Protein AF-A0A2R6LIS9-F1 (afdb_monomer)

Foldseek 3Di:
DAWAWDAAPLGWIKIWDDPQVQQKIWMWTWDQDPDRNPPDDPDRNPDTDIDTWAMEHDAHRKADWAQEAVRWIWIQRFVLQKIFTAHSQQETPDIDGHLHGDRDDDDPDPGYDYHDCVNVVHTDYHYHDDDDPDDSVNPDDVVSVVVVVCVVPPDPVDDPVRVVVVVVVVVVVVVVVVVCCVVCVVVVVVVVCVVVVVVD

Mean predicted aligned error: 13.55 Å

Structure (mmCIF, N/CA/C/O backbone):
data_AF-A0A2R6LIS9-F1
#
_entry.id   AF-A0A2R6LIS9-F1
#
loop_
_atom_site.group_PDB
_atom_site.id
_atom_site.type_symbol
_atom_site.label_atom_id
_atom_site.label_alt_id
_atom_site.label_comp_id
_atom_site.label_asym_id
_atom_site.label_entity_id
_atom_site.label_seq_id
_atom_site.pdbx_PDB_ins_code
_atom_site.Cartn_x
_atom_site.Cartn_y
_atom_site.Cartn_z
_atom_site.occupancy
_atom_site.B_iso_or_equiv
_atom_site.auth_seq_id
_atom_site.auth_comp_id
_atom_site.auth_asym_id
_atom_site.auth_atom_id
_atom_site.pdbx_PDB_model_num
ATOM 1 N N . HIS A 1 1 ? 4.574 -5.455 3.988 1.00 93.75 1 HIS A N 1
ATOM 2 C CA . HIS A 1 1 ? 5.550 -4.376 4.199 1.00 93.75 1 HIS A CA 1
ATOM 3 C C . HIS A 1 1 ? 4.850 -3.210 4.870 1.00 93.75 1 HIS A C 1
ATOM 5 O O . HIS A 1 1 ? 3.625 -3.192 4.840 1.00 93.75 1 HIS A O 1
ATOM 11 N N . ASN A 1 2 ? 5.636 -2.388 5.575 1.00 93.44 2 ASN A N 1
ATOM 12 C CA . ASN A 1 2 ? 5.207 -1.271 6.423 1.00 93.44 2 ASN A CA 1
ATOM 13 C C . ASN A 1 2 ? 3.847 -1.495 7.114 1.00 93.44 2 ASN A C 1
ATOM 15 O O . ASN A 1 2 ? 2.868 -0.846 6.770 1.00 93.44 2 ASN A O 1
ATOM 19 N N . PRO A 1 3 ? 3.723 -2.520 7.984 1.00 95.44 3 PRO A N 1
ATOM 20 C CA . PRO A 1 3 ? 2.462 -2.750 8.661 1.00 95.44 3 PRO A CA 1
ATOM 21 C C . PRO A 1 3 ? 2.211 -1.620 9.657 1.00 95.44 3 PRO A C 1
ATOM 23 O O . PRO A 1 3 ? 3.109 -1.287 10.434 1.00 95.44 3 PRO A O 1
ATOM 26 N N . ASP A 1 4 ? 0.991 -1.108 9.676 1.00 95.25 4 ASP A N 1
ATOM 27 C CA . ASP A 1 4 ? 0.601 -0.034 10.570 1.00 95.25 4 ASP A CA 1
ATOM 28 C C . ASP A 1 4 ? -0.526 -0.448 11.513 1.00 95.25 4 ASP A C 1
ATOM 30 O O . ASP A 1 4 ? -1.438 -1.195 11.143 1.00 95.25 4 ASP A O 1
ATOM 34 N N . TYR A 1 5 ? -0.422 0.007 12.759 1.00 94.56 5 TYR A N 1
ATOM 35 C CA . TYR A 1 5 ? -1.347 -0.337 13.828 1.00 94.56 5 TYR A CA 1
ATOM 36 C C . TYR A 1 5 ? -2.424 0.734 13.957 1.00 94.56 5 TYR A C 1
ATOM 38 O O . TYR A 1 5 ? -2.142 1.904 14.206 1.00 94.56 5 TYR A O 1
ATOM 46 N N . LEU A 1 6 ? -3.671 0.294 13.883 1.00 94.69 6 LEU A N 1
ATOM 47 C CA . LEU A 1 6 ? -4.859 1.098 14.111 1.00 94.69 6 LEU A CA 1
ATOM 48 C C . LEU A 1 6 ? -5.665 0.493 15.268 1.00 94.69 6 LEU A C 1
ATOM 50 O O . LEU A 1 6 ? -5.512 -0.677 15.621 1.00 94.69 6 LEU A O 1
ATOM 54 N N . GLU A 1 7 ? -6.547 1.285 15.862 1.00 92.25 7 GLU A N 1
ATOM 55 C CA . GLU A 1 7 ? -7.507 0.814 16.860 1.00 92.25 7 GLU A CA 1
ATOM 56 C C . GLU A 1 7 ? -8.893 1.300 16.444 1.00 92.25 7 GLU A C 1
ATOM 58 O O . GLU A 1 7 ? -9.059 2.472 16.100 1.00 92.25 7 GLU A O 1
ATOM 63 N N . ARG A 1 8 ? -9.877 0.397 16.455 1.00 90.88 8 ARG A N 1
ATOM 64 C CA . ARG A 1 8 ? -11.277 0.772 16.253 1.00 90.88 8 ARG A CA 1
ATOM 65 C C . ARG A 1 8 ? -11.778 1.658 17.385 1.00 90.88 8 ARG A C 1
ATOM 67 O O . ARG A 1 8 ? -11.232 1.636 18.487 1.00 90.88 8 ARG A O 1
ATOM 74 N N . GLU A 1 9 ? -12.891 2.354 17.169 1.00 90.00 9 GLU A N 1
ATOM 75 C CA . GLU A 1 9 ? -13.531 3.148 18.232 1.00 90.00 9 GLU A CA 1
ATOM 76 C C . GLU A 1 9 ? -13.856 2.323 19.496 1.00 90.00 9 GLU A C 1
ATOM 78 O O . GLU A 1 9 ? -13.770 2.828 20.619 1.00 90.00 9 GLU A O 1
ATOM 83 N N . ASP A 1 10 ? -14.193 1.039 19.338 1.00 86.25 10 ASP A N 1
ATOM 84 C CA . ASP A 1 10 ? -14.483 0.123 20.448 1.00 86.25 10 ASP A CA 1
ATOM 85 C C . ASP A 1 10 ? -13.230 -0.450 21.136 1.00 86.25 10 ASP A C 1
ATOM 87 O O . ASP A 1 10 ? -13.303 -0.940 22.270 1.00 86.25 10 ASP A O 1
ATOM 91 N N . GLY A 1 11 ? -12.057 -0.305 20.518 1.00 86.44 11 GLY A N 1
ATOM 92 C CA . GLY A 1 11 ? -10.791 -0.834 21.012 1.00 86.44 11 GLY A CA 1
ATOM 93 C C . GLY A 1 11 ? -10.217 -2.032 20.315 1.00 86.44 11 GLY A C 1
ATOM 94 O O . GLY A 1 11 ? -9.176 -2.521 20.752 1.00 86.44 11 GLY A O 1
ATOM 95 N N . THR A 1 12 ? -10.892 -2.530 19.290 1.00 88.38 12 THR A N 1
ATOM 96 C CA . THR A 1 12 ? -10.414 -3.669 18.519 1.00 88.38 12 THR A CA 1
ATOM 97 C C . THR A 1 12 ? -9.107 -3.300 17.801 1.00 88.38 12 THR A C 1
ATOM 99 O O . THR A 1 12 ? -9.091 -2.331 17.039 1.00 88.38 12 THR A O 1
ATOM 102 N N . PRO A 1 13 ? -8.005 -4.043 18.020 1.00 91.75 13 PRO A N 1
ATOM 103 C CA . PRO A 1 13 ? -6.753 -3.851 17.302 1.00 91.75 13 PRO A CA 1
ATOM 104 C C . PRO A 1 13 ? -6.898 -4.158 15.817 1.00 91.75 13 PRO A C 1
ATOM 106 O O . PRO A 1 13 ? -7.457 -5.192 15.440 1.00 91.75 13 PRO A O 1
ATOM 109 N N . VAL A 1 14 ? -6.318 -3.297 14.990 1.00 94.81 14 VAL A N 1
ATOM 110 C CA . VAL A 1 14 ? -6.340 -3.395 13.533 1.00 94.81 14 VAL A CA 1
ATOM 111 C C . VAL A 1 14 ? -4.927 -3.280 12.982 1.00 94.81 14 VAL A C 1
ATOM 113 O O . VAL A 1 14 ? -4.112 -2.508 13.484 1.00 94.81 14 VAL A O 1
ATOM 116 N N . LEU A 1 15 ? -4.624 -4.067 11.953 1.00 96.62 15 LEU A N 1
ATOM 117 C CA . LEU A 1 15 ? -3.348 -4.018 11.252 1.00 96.62 15 LEU A CA 1
ATOM 118 C C . LEU A 1 15 ? -3.573 -3.779 9.760 1.00 96.62 15 LEU A C 1
ATOM 120 O O . LEU A 1 15 ? -4.113 -4.646 9.070 1.00 96.62 15 LEU A O 1
ATOM 124 N N . LEU A 1 16 ? -3.121 -2.630 9.265 1.00 98.12 16 LEU A N 1
ATOM 125 C CA . LEU A 1 16 ? -3.062 -2.308 7.843 1.00 98.12 16 LEU A CA 1
ATOM 126 C C . LEU A 1 16 ? -1.710 -2.764 7.288 1.00 98.12 16 LEU A C 1
ATOM 128 O O . LEU A 1 16 ? -0.679 -2.528 7.904 1.00 98.12 16 LEU A O 1
ATOM 132 N N . VAL A 1 17 ? -1.688 -3.458 6.150 1.00 98.25 17 VAL A N 1
ATOM 133 C CA . VAL A 1 17 ? -0.449 -4.012 5.585 1.00 98.25 17 VAL A CA 1
ATOM 134 C C . VAL A 1 17 ? -0.429 -3.878 4.068 1.00 98.25 17 VAL A C 1
ATOM 136 O O . VAL A 1 17 ? -1.337 -4.350 3.382 1.00 98.25 17 VAL A O 1
ATOM 139 N N . ALA A 1 18 ? 0.668 -3.347 3.526 1.00 98.25 18 ALA A N 1
ATOM 140 C CA . ALA A 1 18 ? 0.997 -3.473 2.108 1.00 98.25 18 ALA A CA 1
ATOM 141 C C . ALA A 1 18 ? 1.569 -4.877 1.822 1.00 98.25 18 ALA A C 1
ATOM 143 O O . ALA A 1 18 ? 2.741 -5.169 2.075 1.00 98.25 18 ALA A O 1
ATOM 144 N N . ASP A 1 19 ? 0.743 -5.801 1.342 1.00 98.06 19 ASP A N 1
ATOM 145 C CA . ASP A 1 19 ? 1.090 -7.206 1.095 1.00 98.06 19 ASP A CA 1
ATOM 146 C C . ASP A 1 19 ? 1.748 -7.366 -0.287 1.00 98.06 19 ASP A C 1
ATOM 148 O O . ASP A 1 19 ? 1.136 -7.828 -1.250 1.00 98.06 19 ASP A O 1
ATOM 152 N N . SER A 1 20 ? 3.009 -6.925 -0.381 1.00 97.06 20 SER A N 1
ATOM 153 C CA . SER A 1 20 ? 3.739 -6.768 -1.650 1.00 97.06 20 SER A CA 1
ATOM 154 C C . SER A 1 20 ? 3.795 -8.022 -2.511 1.00 97.06 20 SER A C 1
ATOM 156 O O . SER A 1 20 ? 3.688 -7.921 -3.723 1.00 97.06 20 SER A O 1
ATOM 158 N N . GLU A 1 21 ? 3.968 -9.193 -1.900 1.00 95.81 21 GLU A N 1
ATOM 159 C CA . GLU A 1 21 ? 4.106 -10.464 -2.628 1.00 95.81 21 GLU A CA 1
ATOM 160 C C . GLU A 1 21 ? 2.756 -11.008 -3.126 1.00 95.81 21 GLU A C 1
ATOM 162 O O . GLU A 1 21 ? 2.706 -12.018 -3.822 1.00 95.81 21 GLU A O 1
ATOM 167 N N . ASN A 1 22 ? 1.655 -10.346 -2.760 1.00 96.94 22 ASN A N 1
ATOM 168 C CA . ASN A 1 22 ? 0.301 -10.669 -3.200 1.00 96.94 22 ASN A CA 1
ATOM 169 C C . ASN A 1 22 ? -0.387 -9.479 -3.892 1.00 96.94 22 ASN A C 1
ATOM 171 O O . ASN A 1 22 ? -1.605 -9.519 -4.081 1.00 96.94 22 ASN A O 1
ATOM 175 N N . ASP A 1 23 ? 0.365 -8.426 -4.242 1.00 96.56 23 ASP A N 1
ATOM 176 C CA . ASP A 1 23 ? -0.097 -7.284 -5.045 1.00 96.56 23 ASP A CA 1
ATOM 177 C C . ASP A 1 23 ? -1.380 -6.611 -4.522 1.00 96.56 23 ASP A C 1
ATOM 179 O O . ASP A 1 23 ? -2.281 -6.207 -5.274 1.00 96.56 23 ASP A O 1
ATOM 183 N N . ARG A 1 24 ? -1.473 -6.502 -3.194 1.00 98.12 24 ARG A N 1
ATOM 184 C CA . ARG A 1 24 ? -2.652 -5.992 -2.489 1.00 98.12 24 ARG A CA 1
ATOM 185 C C . ARG A 1 24 ? -2.289 -5.233 -1.218 1.00 98.12 24 ARG A C 1
ATOM 187 O O . ARG A 1 24 ? -1.234 -5.448 -0.632 1.00 98.12 24 ARG A O 1
ATOM 194 N N . VAL A 1 25 ? -3.215 -4.405 -0.757 1.00 98.56 25 VAL A N 1
ATOM 195 C CA . VAL A 1 25 ? -3.232 -3.863 0.605 1.00 98.56 25 VAL A CA 1
ATOM 196 C C . VAL A 1 25 ? -4.349 -4.561 1.373 1.00 98.56 25 VAL A C 1
ATOM 198 O O . VAL A 1 25 ? -5.401 -4.867 0.805 1.00 98.56 25 VAL A O 1
ATOM 201 N N . VAL A 1 26 ? -4.100 -4.878 2.640 1.00 98.56 26 VAL A N 1
ATOM 202 C CA . VAL A 1 26 ? -4.998 -5.666 3.489 1.00 98.56 26 VAL A CA 1
ATOM 203 C C . VAL A 1 26 ? -5.151 -5.042 4.864 1.00 98.56 26 VAL A C 1
ATOM 205 O O . VAL A 1 26 ? -4.200 -4.478 5.393 1.00 98.56 26 VAL A O 1
ATOM 208 N N . GLU A 1 27 ? -6.329 -5.202 5.453 1.00 98.25 27 GLU A N 1
ATOM 209 C CA . GLU A 1 27 ? -6.622 -4.814 6.829 1.00 98.25 27 GLU A CA 1
ATOM 210 C C . GLU A 1 27 ? -7.098 -6.047 7.605 1.00 98.25 27 GLU A C 1
ATOM 212 O O . GLU A 1 27 ? -8.020 -6.753 7.172 1.00 98.25 27 GLU A O 1
ATOM 217 N N . TYR A 1 28 ? -6.438 -6.324 8.728 1.00 96.88 28 TYR A N 1
ATOM 218 C CA . TYR A 1 28 ? -6.794 -7.400 9.647 1.00 96.88 28 TYR A CA 1
ATOM 219 C C . TYR A 1 28 ? -7.345 -6.831 10.949 1.00 96.88 28 TYR A C 1
ATOM 221 O O . TYR A 1 28 ? -6.745 -5.927 11.518 1.00 96.88 28 TYR A O 1
ATOM 229 N N . GLU A 1 29 ? -8.416 -7.424 11.463 1.00 93.81 29 GLU A N 1
ATOM 230 C CA . GLU A 1 29 ? -8.945 -7.159 12.802 1.00 93.81 29 GLU A CA 1
ATOM 231 C C . GLU A 1 29 ? -8.606 -8.302 13.747 1.00 93.81 29 GLU A C 1
ATOM 233 O O . GLU A 1 29 ? -8.643 -9.473 13.359 1.00 93.81 29 GLU A O 1
ATOM 238 N N . ARG A 1 30 ? -8.289 -7.965 14.996 1.00 89.94 30 ARG A N 1
ATOM 239 C CA . ARG A 1 30 ? -8.058 -8.955 16.043 1.00 89.94 30 ARG A CA 1
ATOM 240 C C . ARG A 1 30 ? -9.350 -9.248 16.796 1.00 89.94 30 ARG A C 1
ATOM 242 O O . ARG A 1 30 ? -9.748 -8.472 17.660 1.00 89.94 30 ARG A O 1
ATOM 249 N N . ASP A 1 31 ? -9.949 -10.398 16.523 1.00 82.62 31 ASP A N 1
ATOM 250 C CA . ASP A 1 31 ? -11.090 -10.910 17.279 1.00 82.62 31 ASP A CA 1
ATOM 251 C C . ASP A 1 31 ? -10.588 -11.675 18.508 1.00 82.62 31 ASP A C 1
ATOM 253 O O . ASP A 1 31 ? -9.731 -12.547 18.393 1.00 82.62 31 ASP A O 1
ATOM 257 N N . CYS A 1 32 ? -11.100 -11.338 19.689 1.00 77.00 32 CYS A N 1
ATOM 258 C CA . CYS A 1 32 ? -10.817 -12.022 20.953 1.00 77.00 32 CYS A CA 1
ATOM 259 C C . CYS A 1 32 ? -12.110 -12.465 21.673 1.00 77.00 32 CYS A C 1
ATOM 261 O O . CYS A 1 32 ? -12.090 -12.784 22.868 1.00 77.00 32 CYS A O 1
ATOM 263 N N . GLY A 1 33 ? -13.252 -12.470 20.975 1.00 72.81 33 GLY A N 1
ATOM 264 C CA . GLY A 1 33 ? -14.566 -12.759 21.538 1.00 72.81 33 GLY A CA 1
ATOM 265 C C . GLY A 1 33 ? -14.965 -11.772 22.640 1.00 72.81 33 GLY A C 1
ATOM 266 O O . GLY A 1 33 ? -14.946 -10.562 22.455 1.00 72.81 33 GLY A O 1
ATOM 267 N N . ASN A 1 34 ? -15.340 -12.291 23.816 1.00 68.94 34 ASN A N 1
ATOM 268 C CA . ASN A 1 34 ? -15.760 -11.471 24.966 1.00 68.94 34 ASN A CA 1
ATOM 269 C C . ASN A 1 34 ? -14.593 -10.929 25.807 1.00 68.94 34 ASN A C 1
ATOM 271 O O . ASN A 1 34 ? -14.823 -10.270 26.824 1.00 68.94 34 ASN A O 1
ATOM 275 N N . ALA A 1 35 ? -13.354 -11.280 25.470 1.00 66.69 35 ALA A N 1
ATOM 276 C CA . ALA A 1 35 ? -12.202 -10.779 26.196 1.00 66.69 35 ALA A CA 1
ATOM 277 C C . ALA A 1 35 ? -11.853 -9.367 25.725 1.00 66.69 35 ALA A C 1
ATOM 279 O O . ALA A 1 35 ? -11.906 -9.084 24.532 1.00 66.69 35 ALA A O 1
ATOM 280 N N . ASP A 1 36 ? -11.464 -8.502 26.664 1.00 65.31 36 ASP A N 1
ATOM 281 C CA . ASP A 1 36 ? -11.009 -7.151 26.338 1.00 65.31 36 ASP A CA 1
ATOM 282 C C . ASP A 1 36 ? -9.779 -7.236 25.413 1.00 65.31 36 ASP A C 1
ATOM 284 O O . ASP A 1 36 ? -8.726 -7.736 25.833 1.00 65.31 36 ASP A O 1
ATOM 288 N N . PRO A 1 37 ? -9.893 -6.765 24.159 1.00 62.81 37 PRO A N 1
ATOM 289 C CA . PRO A 1 37 ? -8.842 -6.919 23.166 1.00 62.81 37 PRO A CA 1
ATOM 290 C C . PRO A 1 37 ? -7.615 -6.034 23.463 1.00 62.81 37 PRO A C 1
ATOM 292 O O . PRO A 1 37 ? -6.544 -6.261 22.893 1.00 62.81 37 PRO A O 1
ATOM 295 N N . ARG A 1 38 ? -7.728 -5.089 24.414 1.00 63.97 38 ARG A N 1
ATOM 296 C CA . ARG A 1 38 ? -6.629 -4.244 24.912 1.00 63.97 38 ARG A CA 1
ATOM 297 C C . ARG A 1 38 ? -5.773 -4.925 25.983 1.00 63.97 38 ARG A C 1
ATOM 299 O O . ARG A 1 38 ? -4.681 -4.442 26.294 1.00 63.97 38 ARG A O 1
ATOM 306 N N . LEU A 1 39 ? -6.220 -6.048 26.559 1.00 57.25 39 LEU A N 1
ATOM 307 C CA . LEU A 1 39 ? -5.453 -6.799 27.560 1.00 57.25 39 LEU A CA 1
ATOM 308 C C . LEU A 1 39 ? -4.316 -7.582 26.881 1.00 57.25 39 LEU A C 1
ATOM 310 O O . LEU A 1 39 ? -4.421 -8.757 26.531 1.00 57.25 39 LEU A O 1
ATOM 314 N N . GLY A 1 40 ? -3.199 -6.889 26.668 1.00 53.16 40 GLY A N 1
ATOM 315 C CA . GLY A 1 40 ? -1.998 -7.409 26.028 1.00 53.16 40 GLY A CA 1
ATOM 316 C C . GLY A 1 40 ? -1.212 -8.443 26.852 1.00 53.16 40 GLY A C 1
ATOM 317 O O . GLY A 1 40 ? -1.031 -8.320 28.060 1.00 53.16 40 GLY A O 1
ATOM 318 N N . ALA A 1 41 ? -0.675 -9.431 26.128 1.00 49.94 41 ALA A N 1
ATOM 319 C CA . ALA A 1 41 ? 0.560 -10.200 26.358 1.00 49.94 41 ALA A CA 1
ATOM 320 C C . ALA A 1 41 ? 0.762 -11.042 27.641 1.00 49.94 41 ALA A C 1
ATOM 322 O O . ALA A 1 41 ? 1.652 -11.889 27.634 1.00 49.94 41 ALA A O 1
ATOM 323 N N . GLY A 1 42 ? -0.020 -10.880 28.713 1.00 53.00 42 GLY A N 1
ATOM 324 C CA . GLY A 1 42 ? 0.186 -11.645 29.960 1.00 53.00 42 GLY A CA 1
ATOM 325 C C . GLY A 1 42 ? -0.313 -13.093 29.895 1.00 53.00 42 GLY A C 1
ATOM 326 O O . GLY A 1 42 ? 0.320 -13.998 30.428 1.00 53.00 42 GLY A O 1
ATOM 327 N N . THR A 1 43 ? -1.435 -13.288 29.201 1.00 52.69 43 THR A N 1
ATOM 328 C CA . THR A 1 43 ? -1.973 -14.558 28.689 1.00 52.69 43 THR A CA 1
ATOM 329 C C . THR A 1 43 ? -3.066 -14.124 27.713 1.00 52.69 43 THR A C 1
ATOM 331 O O . THR A 1 43 ? -4.105 -13.663 28.188 1.00 52.69 43 THR A O 1
ATOM 334 N N . PRO A 1 44 ? -2.858 -14.139 26.382 1.00 55.16 44 PRO A N 1
ATOM 335 C CA . PRO A 1 44 ? -3.964 -13.902 25.463 1.00 55.16 44 PRO A CA 1
ATOM 336 C C . PRO A 1 44 ? -5.104 -14.867 25.823 1.00 55.16 44 PRO A C 1
ATOM 338 O O . PRO A 1 44 ? -4.815 -16.001 26.224 1.00 55.16 44 PRO A O 1
ATOM 341 N N . PRO A 1 45 ? -6.379 -14.470 25.684 1.00 58.72 45 PRO A N 1
ATOM 342 C CA . PRO A 1 45 ? -7.442 -15.451 25.501 1.00 58.72 45 PRO A CA 1
ATOM 343 C C . PRO A 1 45 ? -6.939 -16.494 24.501 1.00 58.72 45 PRO A C 1
ATOM 345 O O . PRO A 1 45 ? -6.314 -16.120 23.506 1.00 58.72 45 PRO A O 1
ATOM 348 N N . ALA A 1 46 ? -7.133 -17.780 24.796 1.00 59.44 46 ALA A N 1
ATOM 349 C CA . ALA A 1 46 ? -6.548 -18.872 24.014 1.00 59.44 46 ALA A CA 1
ATOM 350 C C . ALA A 1 46 ? -6.878 -18.790 22.508 1.00 59.44 46 ALA A C 1
ATOM 352 O O . ALA A 1 46 ? -6.137 -19.339 21.699 1.00 59.44 46 ALA A O 1
ATOM 353 N N . ASP A 1 47 ? -7.926 -18.037 22.159 1.00 70.44 47 ASP A N 1
ATOM 354 C CA . ASP A 1 47 ? -8.570 -18.036 20.853 1.00 70.44 47 ASP A CA 1
ATOM 355 C C . ASP A 1 47 ? -8.673 -16.622 20.240 1.00 70.44 47 ASP A C 1
ATOM 357 O O . ASP A 1 47 ? -9.678 -16.297 19.616 1.00 70.44 47 ASP A O 1
ATOM 361 N N . CYS A 1 48 ? -7.680 -15.740 20.437 1.00 78.38 48 CYS A N 1
ATOM 362 C CA . CYS A 1 48 ? -7.646 -14.512 19.633 1.00 78.38 48 CYS A CA 1
ATOM 363 C C . CYS A 1 48 ? -7.172 -14.822 18.205 1.00 78.38 48 CYS A C 1
ATOM 365 O O . CYS A 1 48 ? -6.047 -15.297 18.026 1.00 78.38 48 CYS A O 1
ATOM 367 N N . GLU A 1 49 ? -7.963 -14.467 17.199 1.00 85.56 49 GLU A N 1
ATOM 368 C CA . GLU A 1 49 ? -7.645 -14.680 15.787 1.00 85.56 49 GLU A CA 1
ATOM 369 C C . GLU A 1 49 ? -7.571 -13.355 15.022 1.00 85.56 49 GLU A C 1
ATOM 371 O O . GLU A 1 49 ? -8.281 -12.395 15.316 1.00 85.56 49 GLU A O 1
ATOM 376 N N . TRP A 1 50 ? -6.687 -13.296 14.025 1.00 90.56 50 TRP A N 1
ATOM 377 C CA . TRP A 1 50 ? -6.644 -12.182 13.080 1.00 90.56 50 TRP A CA 1
ATOM 378 C C . TRP A 1 50 ? -7.503 -12.519 11.868 1.00 90.56 50 TRP A C 1
ATOM 380 O O . TRP A 1 50 ? -7.196 -13.450 11.121 1.00 90.56 50 TRP A O 1
ATOM 390 N N . THR A 1 51 ? -8.548 -11.732 11.650 1.00 93.44 51 THR A N 1
ATOM 391 C CA . THR A 1 51 ? -9.464 -11.897 10.523 1.00 93.44 51 THR A CA 1
ATOM 392 C C . THR A 1 51 ? -9.173 -10.844 9.467 1.00 93.44 51 THR A C 1
ATOM 394 O O . THR A 1 51 ? -9.118 -9.658 9.768 1.00 93.44 51 THR A O 1
ATOM 397 N N . LEU A 1 52 ? -8.990 -11.267 8.213 1.00 96.31 52 LEU A N 1
ATOM 398 C CA . LEU A 1 52 ? -8.899 -10.350 7.075 1.00 96.31 52 LEU A CA 1
ATOM 399 C C . LEU A 1 52 ? -10.281 -9.736 6.819 1.00 96.31 52 LEU A C 1
ATOM 401 O O . LEU A 1 52 ? -11.164 -10.432 6.314 1.00 96.31 52 LEU A O 1
ATOM 405 N N . VAL A 1 53 ? -10.461 -8.455 7.133 1.00 96.88 53 VAL A N 1
ATOM 406 C CA . VAL A 1 53 ? -11.764 -7.769 7.025 1.00 96.88 53 VAL A CA 1
ATOM 407 C C . VAL A 1 53 ? -11.880 -6.901 5.779 1.00 96.88 53 VAL A C 1
ATOM 409 O O . VAL A 1 53 ? -12.979 -6.716 5.251 1.00 96.88 53 VAL A O 1
ATOM 412 N N . TRP A 1 54 ? -10.753 -6.419 5.257 1.00 98.38 54 TRP A N 1
ATOM 413 C CA . TRP A 1 54 ? -10.720 -5.600 4.054 1.00 98.38 54 TRP A CA 1
ATOM 414 C C . TRP A 1 54 ? -9.475 -5.882 3.210 1.00 98.38 54 TRP A C 1
ATOM 416 O O . TRP A 1 54 ? -8.401 -6.200 3.725 1.00 98.38 54 TRP A O 1
ATOM 426 N N . SER A 1 55 ? -9.617 -5.795 1.887 1.00 98.62 55 SER A N 1
ATOM 427 C CA . SER A 1 55 ? -8.480 -5.821 0.968 1.00 98.62 55 SER A CA 1
ATOM 428 C C . SER A 1 55 ? -8.777 -5.092 -0.336 1.00 98.62 55 SER A C 1
ATOM 430 O O . SER A 1 55 ? -9.874 -5.224 -0.876 1.00 98.62 55 SER A O 1
ATOM 432 N N . VAL A 1 56 ? -7.769 -4.423 -0.891 1.00 98.56 56 VAL A N 1
ATOM 433 C CA . VAL A 1 56 ? -7.767 -3.913 -2.269 1.00 98.56 56 VAL A CA 1
ATOM 434 C C . VAL A 1 56 ? -6.588 -4.533 -3.008 1.00 98.56 56 VAL A C 1
ATOM 436 O O . VAL A 1 56 ? -5.449 -4.419 -2.566 1.00 98.56 56 VAL A O 1
ATOM 439 N N . GLY A 1 57 ? -6.860 -5.206 -4.125 1.00 97.31 57 GLY A N 1
ATOM 440 C CA . GLY A 1 57 ? -5.835 -5.693 -5.056 1.00 97.31 57 GLY A CA 1
ATOM 441 C C . GLY A 1 57 ? -5.664 -4.786 -6.275 1.00 97.31 57 GLY A C 1
ATOM 442 O O . GLY A 1 57 ? -6.425 -3.838 -6.460 1.00 97.31 57 GLY A O 1
ATOM 443 N N . GLY A 1 58 ? -4.715 -5.117 -7.151 1.00 93.69 58 GLY A N 1
ATOM 444 C CA . GLY A 1 58 ? -4.468 -4.370 -8.395 1.00 93.69 58 GLY A CA 1
ATOM 445 C C . GLY A 1 58 ? -3.258 -3.436 -8.334 1.00 93.69 58 GLY A C 1
ATOM 446 O O . GLY A 1 58 ? -3.161 -2.505 -9.133 1.00 93.69 58 GLY A O 1
ATOM 447 N N . PHE A 1 59 ? -2.349 -3.689 -7.394 1.00 95.25 59 PHE A N 1
ATOM 448 C CA . PHE A 1 59 ? -1.043 -3.039 -7.317 1.00 95.25 59 PHE A CA 1
ATOM 449 C C . PHE A 1 59 ? 0.031 -3.909 -7.979 1.00 95.25 59 PHE A C 1
ATOM 451 O O . PHE A 1 59 ? -0.260 -4.979 -8.507 1.00 95.25 59 PHE A O 1
ATOM 458 N N . ASN A 1 60 ? 1.273 -3.441 -7.967 1.00 93.38 60 ASN A N 1
ATOM 459 C CA . ASN A 1 60 ? 2.450 -4.213 -8.330 1.00 93.38 60 ASN A CA 1
ATOM 460 C C . ASN A 1 60 ? 3.546 -3.929 -7.302 1.00 93.38 60 ASN A C 1
ATOM 462 O O . ASN A 1 60 ? 4.172 -2.862 -7.302 1.00 93.38 60 ASN A O 1
ATOM 466 N N . TRP A 1 61 ? 3.744 -4.896 -6.410 1.00 94.81 61 TRP A N 1
ATOM 467 C CA . TRP A 1 61 ? 4.711 -4.842 -5.320 1.00 94.81 61 TRP A CA 1
ATOM 468 C C . TRP A 1 61 ? 4.561 -3.609 -4.398 1.00 94.81 61 TRP A C 1
ATOM 470 O O . TRP A 1 61 ? 5.541 -2.892 -4.173 1.00 94.81 61 TRP A O 1
ATOM 480 N N . PRO A 1 62 ? 3.358 -3.337 -3.846 1.00 97.31 62 PRO A N 1
ATOM 481 C CA . PRO A 1 62 ? 3.127 -2.172 -2.991 1.00 97.31 62 PRO A CA 1
ATOM 482 C C . PRO A 1 62 ? 3.967 -2.240 -1.714 1.00 97.31 62 PRO A C 1
ATOM 484 O O . PRO A 1 62 ? 4.031 -3.305 -1.098 1.00 97.31 62 PRO A O 1
ATOM 487 N N . ARG A 1 63 ? 4.617 -1.152 -1.292 1.00 97.00 63 ARG A N 1
ATOM 488 C CA . ARG A 1 63 ? 5.583 -1.183 -0.166 1.00 97.00 63 ARG A CA 1
ATOM 489 C C . ARG A 1 63 ? 5.040 -0.602 1.125 1.00 97.00 63 ARG A C 1
ATOM 491 O O . ARG A 1 63 ? 5.402 -1.097 2.193 1.00 97.00 63 ARG A O 1
ATOM 498 N N . ASP A 1 64 ? 4.166 0.377 0.995 1.00 97.81 64 ASP A N 1
ATOM 499 C CA . ASP A 1 64 ? 3.628 1.159 2.090 1.00 97.81 64 ASP A CA 1
ATOM 500 C C . ASP A 1 64 ? 2.156 1.514 1.826 1.00 97.81 64 ASP A C 1
ATOM 502 O O . ASP A 1 64 ? 1.738 1.635 0.665 1.00 97.81 64 ASP A O 1
ATOM 506 N N . ALA A 1 65 ? 1.373 1.590 2.901 1.00 98.06 65 ALA A N 1
ATOM 507 C CA . ALA A 1 65 ? -0.043 1.912 2.873 1.00 98.06 65 ALA A CA 1
ATOM 508 C C . ALA A 1 65 ? -0.476 2.603 4.174 1.00 98.06 65 ALA A C 1
ATOM 510 O O . ALA A 1 65 ? -0.539 1.955 5.216 1.00 98.06 65 ALA A O 1
ATOM 511 N N . ASP A 1 66 ? -0.890 3.864 4.064 1.00 98.00 66 ASP A N 1
ATOM 512 C CA . ASP A 1 66 ? -1.283 4.712 5.188 1.00 98.00 66 ASP A CA 1
ATOM 513 C C . ASP A 1 66 ? -2.763 5.098 5.109 1.00 98.00 66 ASP A C 1
ATOM 515 O O . ASP A 1 66 ? -3.255 5.599 4.090 1.00 98.00 66 ASP A O 1
ATOM 519 N N . ARG A 1 67 ? -3.498 4.914 6.208 1.00 97.56 67 ARG A N 1
ATOM 520 C CA . ARG A 1 67 ? -4.889 5.360 6.328 1.00 97.56 67 ARG A CA 1
ATOM 521 C C . ARG A 1 67 ? -4.957 6.843 6.681 1.00 97.56 67 ARG A C 1
ATOM 523 O O . ARG A 1 67 ? -4.536 7.260 7.756 1.00 97.56 67 ARG A O 1
ATOM 530 N N . LEU A 1 68 ? -5.560 7.627 5.794 1.00 97.69 68 LEU A N 1
ATOM 531 C CA . LEU A 1 68 ? -5.685 9.078 5.898 1.00 97.69 68 LEU A CA 1
ATOM 532 C C . LEU A 1 68 ? -6.919 9.516 6.706 1.00 97.69 68 LEU A C 1
ATOM 534 O O . LEU A 1 68 ? -7.901 8.772 6.771 1.00 97.69 68 LEU A O 1
ATOM 538 N N . PRO A 1 69 ? -6.963 10.764 7.229 1.00 96.38 69 PRO A N 1
ATOM 539 C CA . PRO A 1 69 ? -8.045 11.227 8.109 1.00 96.38 69 PRO A CA 1
ATOM 540 C C . PRO A 1 69 ? -9.437 11.234 7.467 1.00 96.38 69 PRO A C 1
ATOM 542 O O . PRO A 1 69 ? -10.443 11.232 8.168 1.00 96.38 69 PRO A O 1
ATOM 545 N N . ASN A 1 70 ? -9.503 11.272 6.135 1.00 95.62 70 ASN A N 1
ATOM 546 C CA . ASN A 1 70 ? -10.746 11.220 5.364 1.00 95.62 70 ASN A CA 1
ATOM 547 C C . ASN A 1 70 ? -11.255 9.785 5.118 1.00 95.62 70 ASN A C 1
ATOM 549 O O . ASN A 1 70 ? -12.277 9.634 4.461 1.00 95.62 70 ASN A O 1
ATOM 553 N N . GLY A 1 71 ? -10.557 8.754 5.607 1.00 96.38 71 GLY A N 1
ATOM 554 C CA . GLY A 1 71 ? -10.893 7.344 5.391 1.00 96.38 71 GLY A CA 1
ATOM 555 C C . GLY A 1 71 ? -10.245 6.720 4.152 1.00 96.38 71 GLY A C 1
ATOM 556 O O . GLY A 1 71 ? -10.248 5.494 4.030 1.00 96.38 71 GLY A O 1
ATOM 557 N N . ASN A 1 72 ? -9.637 7.528 3.278 1.00 98.12 72 ASN A N 1
ATOM 558 C CA . ASN A 1 72 ? -8.893 7.042 2.118 1.00 98.12 72 ASN A CA 1
ATOM 559 C C . ASN A 1 72 ? -7.583 6.370 2.536 1.00 98.12 72 ASN A C 1
ATOM 561 O O . ASN A 1 72 ? -7.045 6.631 3.609 1.00 98.12 72 ASN A O 1
ATOM 565 N N . THR A 1 73 ? -7.024 5.552 1.650 1.00 98.38 73 THR A N 1
ATOM 566 C CA . THR A 1 73 ? -5.701 4.946 1.850 1.00 98.38 73 THR A CA 1
ATOM 567 C C . THR A 1 73 ? -4.710 5.517 0.842 1.00 98.38 73 THR A C 1
ATOM 569 O O . THR A 1 73 ? -4.989 5.539 -0.355 1.00 98.38 73 THR A O 1
ATOM 572 N N . LEU A 1 74 ? -3.560 5.992 1.310 1.00 98.19 74 LEU A N 1
ATOM 573 C CA . LEU A 1 74 ? -2.425 6.361 0.471 1.00 98.19 74 LEU A CA 1
ATOM 574 C C . LEU A 1 74 ? -1.531 5.134 0.313 1.00 98.19 74 LEU A C 1
ATOM 576 O O . LEU A 1 74 ? -1.189 4.513 1.306 1.00 98.19 74 LEU A O 1
ATOM 580 N N . VAL A 1 75 ? -1.179 4.756 -0.913 1.00 98.06 75 VAL A N 1
ATOM 581 C CA . VAL A 1 75 ? -0.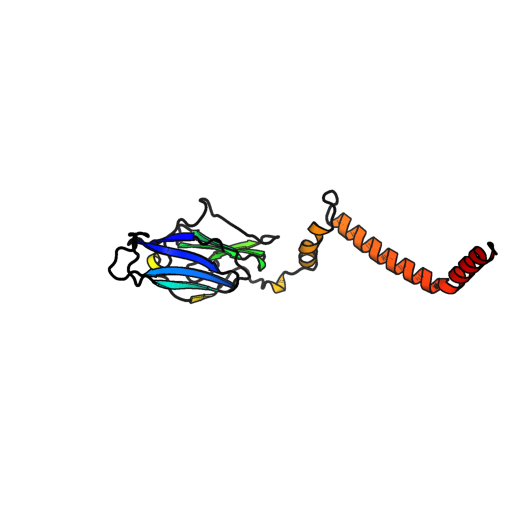412 3.535 -1.192 1.00 98.06 75 VAL A CA 1
ATOM 582 C C . VAL A 1 75 ? 0.755 3.852 -2.112 1.00 98.06 75 VAL A C 1
ATOM 584 O O . VAL A 1 75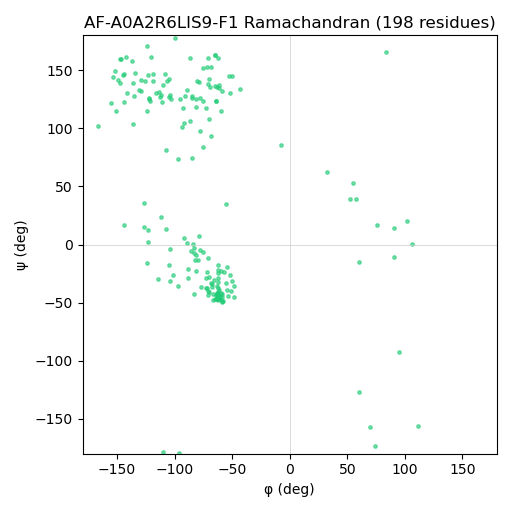 ? 0.578 4.482 -3.161 1.00 98.06 75 VAL A O 1
ATOM 587 N N . THR A 1 76 ? 1.943 3.359 -1.764 1.00 97.00 76 THR A N 1
ATOM 588 C CA . THR A 1 76 ? 3.089 3.341 -2.679 1.00 97.00 76 THR A CA 1
ATOM 589 C C . THR A 1 76 ? 3.047 2.082 -3.542 1.00 97.00 76 THR A C 1
ATOM 591 O O . THR A 1 76 ? 3.309 0.969 -3.092 1.00 97.00 76 THR A O 1
ATOM 594 N N . ASP A 1 77 ? 2.692 2.251 -4.814 1.00 95.50 77 ASP A N 1
ATOM 595 C CA . ASP A 1 77 ? 2.539 1.183 -5.805 1.00 95.50 77 ASP A CA 1
ATOM 596 C C . ASP A 1 77 ? 3.830 1.071 -6.633 1.00 95.50 77 ASP A C 1
ATOM 598 O O . ASP A 1 77 ? 3.953 1.567 -7.760 1.00 95.50 77 ASP A O 1
ATOM 602 N N . THR A 1 78 ? 4.853 0.512 -5.990 1.00 93.19 78 THR A N 1
ATOM 603 C CA . THR A 1 78 ? 6.269 0.708 -6.321 1.00 93.19 78 THR A CA 1
ATOM 604 C C . THR A 1 78 ? 6.648 0.319 -7.739 1.00 93.19 78 THR A C 1
ATOM 606 O O . THR A 1 78 ? 7.299 1.111 -8.423 1.00 93.19 78 THR A O 1
ATOM 609 N N . LEU A 1 79 ? 6.256 -0.870 -8.205 1.00 89.94 79 LEU A N 1
ATOM 610 C CA . LEU A 1 79 ? 6.601 -1.330 -9.556 1.00 89.94 79 LEU A CA 1
ATOM 611 C C . LEU A 1 79 ? 5.620 -0.841 -10.628 1.00 89.94 79 LEU A C 1
ATOM 613 O O . LEU A 1 79 ? 5.886 -1.002 -11.818 1.00 89.94 79 LEU A O 1
ATOM 617 N N . ASN A 1 80 ? 4.536 -0.174 -10.229 1.00 89.19 80 ASN A N 1
ATOM 618 C CA . ASN A 1 80 ? 3.742 0.665 -11.127 1.00 89.19 80 ASN A CA 1
ATOM 619 C C . ASN A 1 80 ? 4.209 2.131 -11.128 1.00 89.19 80 ASN A C 1
ATOM 621 O O . ASN A 1 80 ? 3.588 2.962 -11.791 1.00 89.19 80 ASN A O 1
ATOM 625 N N . HIS A 1 81 ? 5.309 2.453 -10.434 1.00 89.31 81 HIS A N 1
ATOM 626 C CA . HIS A 1 81 ? 5.953 3.770 -10.463 1.00 89.31 81 HIS A CA 1
ATOM 627 C C . HIS A 1 81 ? 5.022 4.919 -10.061 1.00 89.31 81 HIS A C 1
ATOM 629 O O . HIS A 1 81 ? 5.054 6.009 -10.643 1.00 89.31 81 HIS A O 1
ATOM 635 N N . ARG A 1 82 ? 4.169 4.684 -9.062 1.00 92.50 82 ARG A N 1
ATOM 636 C CA . ARG A 1 82 ? 3.198 5.685 -8.621 1.00 92.50 82 ARG A CA 1
ATOM 637 C C . ARG A 1 82 ? 2.903 5.611 -7.131 1.00 92.50 82 ARG A C 1
ATOM 639 O O . ARG A 1 82 ? 3.110 4.591 -6.480 1.00 92.50 82 ARG A O 1
ATOM 646 N N . VAL A 1 83 ? 2.384 6.716 -6.624 1.00 95.50 83 VAL A N 1
ATOM 647 C CA . VAL A 1 83 ? 1.697 6.808 -5.339 1.00 95.50 83 VAL A CA 1
ATOM 648 C C . VAL A 1 83 ? 0.242 7.134 -5.643 1.00 95.50 83 VAL A C 1
ATOM 650 O O . VAL A 1 83 ? -0.031 8.024 -6.453 1.00 95.50 83 VAL A O 1
ATOM 653 N N . VAL A 1 84 ? -0.684 6.401 -5.035 1.00 96.62 84 VAL A N 1
ATOM 654 C CA . VAL A 1 84 ? -2.123 6.581 -5.253 1.00 96.62 84 VAL A CA 1
ATOM 655 C C . VAL A 1 84 ? -2.839 6.788 -3.933 1.00 96.62 84 VAL A C 1
ATOM 657 O O . VAL A 1 84 ? -2.525 6.137 -2.945 1.00 96.62 84 VAL A O 1
ATOM 660 N N . GLU A 1 85 ? -3.815 7.684 -3.930 1.00 97.50 85 GLU A N 1
ATOM 661 C CA . GLU A 1 85 ? -4.801 7.790 -2.861 1.00 97.50 85 GLU A CA 1
ATOM 662 C C . GLU A 1 85 ? -6.102 7.168 -3.362 1.00 97.50 85 GLU A C 1
ATOM 664 O O . GLU A 1 85 ? -6.602 7.555 -4.424 1.00 97.50 85 GLU A O 1
ATOM 669 N N . LEU A 1 86 ? -6.634 6.205 -2.616 1.00 97.69 86 LEU A N 1
ATOM 670 C CA . LEU A 1 86 ? -7.834 5.459 -2.981 1.00 97.69 86 LEU A CA 1
ATOM 671 C C . LEU A 1 86 ? -8.930 5.555 -1.924 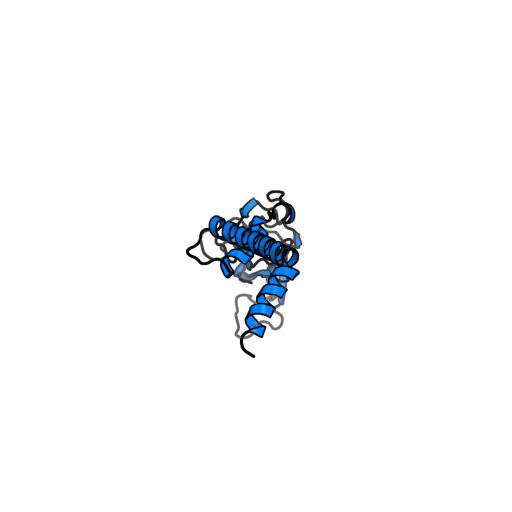1.00 97.69 86 LEU A C 1
ATOM 673 O O . LEU A 1 86 ? -8.646 5.595 -0.726 1.00 97.69 86 LEU A O 1
ATOM 677 N N . THR A 1 87 ? -10.181 5.560 -2.378 1.00 98.06 87 THR A N 1
ATOM 678 C CA . THR A 1 87 ? -11.354 5.412 -1.511 1.00 98.06 87 THR A CA 1
ATOM 679 C C . THR A 1 87 ? -11.377 4.034 -0.847 1.00 98.06 87 THR A C 1
ATOM 681 O O . THR A 1 87 ? -10.728 3.103 -1.336 1.00 98.06 87 THR A O 1
ATOM 684 N N . PRO A 1 88 ? -12.172 3.848 0.219 1.00 98.19 88 PRO A N 1
ATOM 685 C CA . PRO A 1 88 ? -12.401 2.537 0.822 1.00 98.19 88 PRO A CA 1
ATOM 686 C C . PRO A 1 88 ? -12.799 1.423 -0.156 1.00 98.19 88 PRO A C 1
ATOM 688 O O . PRO A 1 88 ? -12.428 0.266 0.036 1.00 98.19 88 PRO A O 1
ATOM 691 N N . GLU A 1 89 ? -13.498 1.763 -1.236 1.00 97.25 8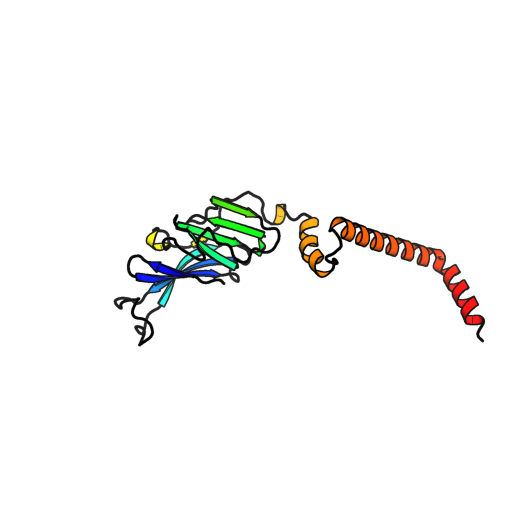9 GLU A N 1
ATOM 692 C CA . GLU A 1 89 ? -13.941 0.828 -2.274 1.00 97.25 89 GLU A CA 1
ATOM 693 C C . GLU A 1 89 ? -12.917 0.645 -3.414 1.00 97.25 89 GLU A C 1
ATOM 695 O O . GLU A 1 89 ? -13.161 -0.116 -4.353 1.00 97.25 89 GLU A O 1
ATOM 700 N N . GLY A 1 90 ? -11.757 1.306 -3.337 1.00 96.81 90 GLY A N 1
ATOM 701 C CA . GLY A 1 90 ? -10.651 1.156 -4.285 1.00 96.81 90 GLY A CA 1
ATOM 702 C C . GLY A 1 90 ? -10.676 2.112 -5.482 1.00 96.81 90 GLY A C 1
ATOM 703 O O . GLY A 1 90 ? -9.947 1.877 -6.444 1.00 96.81 90 GLY A O 1
ATOM 704 N N . GLU A 1 91 ? -11.483 3.174 -5.469 1.00 96.75 91 GLU A N 1
ATOM 705 C CA . GLU A 1 91 ? -11.446 4.206 -6.515 1.00 96.75 91 GLU A CA 1
ATOM 706 C C . GLU A 1 91 ? -10.256 5.147 -6.292 1.00 96.75 91 GLU A C 1
ATOM 708 O O . GLU A 1 91 ? -10.109 5.725 -5.218 1.00 96.75 91 GLU A O 1
ATOM 713 N N . VAL A 1 92 ? -9.404 5.331 -7.301 1.00 96.69 92 VAL A N 1
ATOM 714 C CA . VAL A 1 92 ? -8.287 6.285 -7.241 1.00 96.69 92 VAL A CA 1
ATOM 715 C C . VAL A 1 92 ? -8.819 7.715 -7.332 1.00 96.69 92 VAL A C 1
ATOM 717 O O . VAL A 1 92 ? -9.351 8.120 -8.365 1.00 96.69 92 VAL A O 1
ATOM 720 N N . VAL A 1 93 ? -8.605 8.504 -6.277 1.00 96.00 93 VAL A N 1
ATOM 721 C CA . VAL A 1 93 ? -9.020 9.919 -6.194 1.00 96.00 93 VAL A CA 1
ATOM 722 C C . VAL A 1 93 ? -7.861 10.898 -6.360 1.00 96.00 93 VAL A C 1
ATOM 724 O O . VAL A 1 93 ? -8.071 12.076 -6.651 1.00 96.00 93 VAL A O 1
ATOM 727 N N . TRP A 1 94 ? -6.628 10.423 -6.195 1.00 95.00 94 TRP A N 1
ATOM 728 C CA . TRP A 1 94 ? -5.417 11.182 -6.477 1.00 95.00 94 TRP A CA 1
ATOM 729 C C . TRP A 1 94 ? -4.276 10.244 -6.868 1.00 95.00 94 TRP A C 1
ATOM 731 O O . TRP A 1 94 ? -4.194 9.106 -6.410 1.00 95.00 94 TRP A O 1
ATOM 741 N N . GLU A 1 95 ? -3.381 10.736 -7.716 1.00 92.75 95 GLU A N 1
ATOM 742 C CA . GLU A 1 95 ? -2.284 9.967 -8.287 1.00 92.75 95 GLU A CA 1
ATOM 743 C C . GLU A 1 95 ? -1.065 10.865 -8.508 1.00 92.75 95 GLU A C 1
ATOM 745 O O . GLU A 1 95 ? -1.181 11.994 -8.996 1.00 92.75 95 GLU A O 1
ATOM 750 N N . PHE A 1 96 ? 0.116 10.332 -8.204 1.00 89.38 96 PHE A N 1
ATOM 751 C CA . PHE A 1 96 ? 1.397 10.938 -8.539 1.00 89.38 96 PHE A CA 1
ATOM 752 C C . PHE A 1 96 ? 2.358 9.893 -9.092 1.00 89.38 96 PHE A C 1
ATOM 754 O O . PHE A 1 96 ? 2.616 8.871 -8.460 1.00 89.38 96 PHE A O 1
ATOM 761 N N . TYR A 1 97 ? 2.933 10.175 -10.258 1.00 88.25 97 TYR A N 1
ATOM 762 C CA . TYR A 1 97 ? 3.941 9.314 -10.865 1.00 88.25 97 TYR A CA 1
ATOM 763 C C . TYR A 1 97 ? 5.322 9.634 -10.311 1.00 88.25 97 TYR A C 1
ATOM 765 O O . TYR A 1 97 ? 5.791 10.771 -10.381 1.00 88.25 97 TYR A O 1
ATOM 773 N N . ALA A 1 98 ? 5.990 8.605 -9.808 1.00 80.50 98 ALA A N 1
ATOM 774 C CA . ALA A 1 98 ? 7.341 8.684 -9.291 1.00 80.50 98 ALA A CA 1
ATOM 775 C C . ALA A 1 98 ? 8.276 7.923 -10.232 1.00 80.50 98 ALA A C 1
ATOM 777 O O . ALA A 1 98 ? 8.109 6.730 -10.461 1.00 80.50 98 ALA A O 1
ATOM 778 N N . ALA A 1 99 ? 9.294 8.607 -10.758 1.00 71.81 99 ALA A N 1
ATOM 779 C CA . ALA A 1 99 ? 10.210 8.033 -11.747 1.00 71.81 99 ALA A CA 1
ATOM 780 C C . ALA A 1 99 ? 11.019 6.827 -11.230 1.00 71.81 99 ALA A C 1
ATOM 782 O O . ALA A 1 99 ? 11.575 6.078 -12.029 1.00 71.81 99 ALA A O 1
ATOM 783 N N . TRP A 1 100 ? 11.117 6.635 -9.910 1.00 72.12 100 TRP A N 1
ATOM 784 C CA . TRP A 1 100 ? 11.886 5.544 -9.324 1.00 72.12 100 TRP A CA 1
ATOM 785 C C . TRP A 1 100 ? 11.206 4.999 -8.071 1.00 72.12 100 TRP A C 1
ATOM 787 O O . TRP A 1 100 ? 10.951 5.764 -7.146 1.00 72.12 100 TRP A O 1
ATOM 797 N N . GLY A 1 101 ? 10.923 3.691 -8.096 1.00 81.00 101 GLY A N 1
ATOM 798 C CA . GLY A 1 101 ? 10.225 2.884 -7.088 1.00 81.00 101 GLY A CA 1
ATOM 799 C C . GLY A 1 101 ? 9.908 3.589 -5.766 1.00 81.00 101 GLY A C 1
ATOM 800 O O . GLY A 1 101 ? 10.705 3.456 -4.834 1.00 81.00 101 GLY A O 1
ATOM 801 N N . PRO A 1 102 ? 8.770 4.312 -5.667 1.00 91.38 102 PRO A N 1
ATOM 802 C CA . PRO A 1 102 ? 8.362 4.928 -4.411 1.00 91.38 102 PRO A CA 1
ATOM 803 C C . PRO A 1 102 ? 8.220 3.828 -3.368 1.00 91.38 102 PRO A C 1
ATOM 805 O O . PRO A 1 102 ? 7.643 2.784 -3.660 1.00 91.38 102 PRO A O 1
ATOM 808 N N . TYR A 1 103 ? 8.796 4.035 -2.193 1.00 93.50 103 TYR A N 1
ATOM 809 C CA . TYR A 1 103 ? 8.912 2.987 -1.180 1.00 93.50 103 TYR A CA 1
ATOM 810 C C . TYR A 1 103 ? 8.105 3.298 0.079 1.00 93.50 103 TYR A C 1
ATOM 812 O O . TYR A 1 103 ? 7.649 2.375 0.741 1.00 93.50 103 TYR A O 1
ATOM 820 N N . ASP A 1 104 ? 7.947 4.583 0.378 1.00 94.62 104 ASP A N 1
ATOM 821 C CA . ASP A 1 104 ? 7.255 5.124 1.545 1.00 94.62 104 ASP A CA 1
ATOM 822 C C . ASP A 1 104 ? 6.649 6.472 1.140 1.00 94.62 104 ASP A C 1
ATOM 824 O O . ASP A 1 104 ? 7.268 7.181 0.324 1.00 94.62 104 ASP A O 1
ATOM 828 N N . ALA A 1 105 ? 5.444 6.797 1.606 1.00 94.38 105 ALA A N 1
ATOM 829 C CA . ALA A 1 105 ? 4.837 8.095 1.329 1.00 94.38 105 ALA A CA 1
ATOM 830 C C . ALA A 1 105 ? 3.806 8.507 2.381 1.00 94.38 105 ALA A C 1
ATOM 832 O O . ALA A 1 105 ? 2.749 7.904 2.493 1.00 94.38 105 ALA A O 1
ATOM 833 N N . GLU A 1 106 ? 4.034 9.659 3.009 1.00 93.12 106 GLU A N 1
ATOM 834 C CA . GLU A 1 106 ? 3.151 10.202 4.036 1.00 93.12 106 GLU A CA 1
ATOM 835 C C . GLU A 1 106 ? 2.367 11.423 3.539 1.00 93.12 106 GLU A C 1
ATOM 837 O O . GLU A 1 106 ? 2.878 12.294 2.819 1.00 93.12 106 GLU A O 1
ATOM 842 N N . ARG A 1 107 ? 1.130 11.582 4.024 1.00 89.69 107 ARG A N 1
ATOM 843 C CA . ARG A 1 107 ? 0.363 12.829 3.87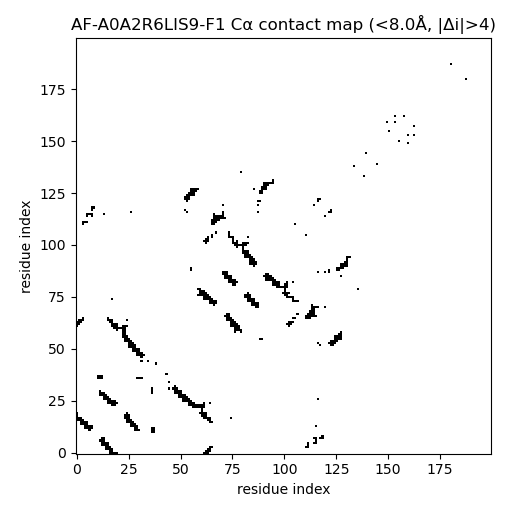3 1.00 89.69 107 ARG A CA 1
ATOM 844 C C . ARG A 1 107 ? 0.267 13.566 5.209 1.00 89.69 107 ARG A C 1
ATOM 846 O O . ARG A 1 107 ? -0.755 13.552 5.891 1.00 89.69 107 ARG A O 1
ATOM 853 N N . GLY A 1 108 ? 1.328 14.302 5.536 1.00 88.44 108 GLY A N 1
ATOM 854 C CA . GLY A 1 108 ? 1.391 15.150 6.727 1.00 88.44 108 GLY A CA 1
ATOM 855 C C . GLY A 1 108 ? 2.048 14.445 7.910 1.00 88.44 108 GLY A C 1
ATOM 856 O O . GLY A 1 108 ? 3.262 14.539 8.063 1.00 88.44 108 GLY A O 1
ATOM 857 N N . THR A 1 109 ? 1.254 13.800 8.767 1.00 84.38 109 THR A N 1
ATOM 858 C CA . THR A 1 109 ? 1.774 13.021 9.905 1.00 84.38 109 THR A CA 1
ATOM 859 C C . THR A 1 109 ? 2.278 11.663 9.410 1.00 84.38 109 THR A C 1
ATOM 861 O O . THR A 1 109 ? 1.603 11.090 8.561 1.00 84.38 109 THR A O 1
ATOM 864 N N . PRO A 1 110 ? 3.413 11.148 9.920 1.00 87.94 110 PRO A N 1
ATOM 865 C CA . PRO A 1 110 ? 3.870 9.805 9.579 1.00 87.94 110 PRO A CA 1
ATOM 866 C C . PRO A 1 110 ? 2.886 8.719 10.004 1.00 87.94 110 PRO A C 1
ATOM 868 O O . PRO A 1 110 ? 2.394 8.763 11.137 1.00 87.94 110 PRO A O 1
ATOM 871 N N . GLY A 1 111 ? 2.677 7.746 9.120 1.00 90.50 111 GLY A N 1
ATOM 872 C CA . GLY A 1 111 ? 1.770 6.631 9.335 1.00 90.50 111 GLY A CA 1
ATOM 873 C C . GLY A 1 111 ? 0.296 7.014 9.226 1.00 90.50 111 GLY A C 1
ATOM 874 O O . GLY A 1 111 ? -0.101 8.145 8.922 1.00 90.50 111 GLY A O 1
ATOM 875 N N . SER A 1 112 ? -0.536 6.041 9.550 1.00 95.38 112 SER A N 1
ATOM 876 C CA . SER A 1 112 ? -1.980 6.139 9.552 1.00 95.38 112 SER A CA 1
ATOM 877 C C . SER A 1 112 ? -2.492 7.008 10.691 1.00 95.38 112 SER A C 1
ATOM 879 O O . SER A 1 112 ? -2.085 6.921 11.849 1.00 95.38 112 SER A O 1
ATOM 881 N N . ASN A 1 113 ? -3.473 7.834 10.361 1.00 94.06 113 ASN A N 1
ATOM 882 C CA . ASN A 1 113 ? -4.127 8.755 11.284 1.00 94.06 113 ASN A CA 1
ATOM 883 C C . ASN A 1 113 ? -5.631 8.907 10.998 1.00 94.06 113 ASN A C 1
ATOM 885 O O . ASN A 1 113 ? -6.254 9.874 11.442 1.00 94.06 113 ASN A O 1
ATOM 889 N N . GLY A 1 114 ? -6.202 7.977 10.232 1.00 94.94 114 GLY A N 1
ATOM 890 C CA . GLY A 1 114 ? -7.623 7.918 9.912 1.00 94.94 114 GLY A CA 1
ATOM 891 C C . GLY A 1 114 ? -8.377 6.758 10.561 1.00 94.94 114 GLY A C 1
ATOM 892 O O . GLY A 1 114 ? -7.792 5.976 11.310 1.00 94.94 114 GLY A O 1
ATOM 893 N N . PRO A 1 115 ? -9.685 6.643 10.268 1.00 97.00 115 PRO A N 1
ATOM 894 C CA . PRO A 1 115 ? -10.523 5.566 10.783 1.00 97.00 115 PRO A CA 1
ATOM 895 C C . PRO A 1 115 ? -10.185 4.226 10.123 1.00 97.00 115 PRO A C 1
ATOM 897 O O . PRO A 1 115 ? -9.779 4.183 8.961 1.00 97.00 115 PRO A O 1
ATOM 900 N N . THR A 1 116 ? -10.430 3.129 10.836 1.00 97.25 116 THR A N 1
ATOM 901 C CA . THR A 1 116 ? -10.380 1.772 10.264 1.00 97.25 116 THR A CA 1
ATOM 902 C C . THR A 1 116 ? -11.436 1.601 9.163 1.00 97.25 116 THR A C 1
ATOM 904 O O . THR A 1 116 ? -12.409 2.359 9.096 1.00 97.25 116 THR A O 1
ATOM 907 N N . MET A 1 117 ? -11.287 0.602 8.287 1.00 97.12 117 MET A N 1
ATOM 908 C CA . MET A 1 117 ? -12.297 0.315 7.258 1.00 97.12 117 MET A CA 1
ATOM 909 C C . MET A 1 117 ? -13.642 -0.062 7.873 1.00 97.12 117 MET A C 1
ATOM 911 O O . MET A 1 117 ? -14.682 0.398 7.397 1.00 97.12 117 MET A O 1
ATOM 915 N N . ALA A 1 118 ? -13.636 -0.825 8.965 1.00 93.31 118 ALA A N 1
ATOM 916 C CA . ALA A 1 118 ? -14.868 -1.188 9.650 1.00 93.31 118 ALA A CA 1
ATOM 917 C C . ALA A 1 118 ? -15.562 0.007 10.315 1.00 93.31 118 ALA A C 1
ATOM 919 O O . ALA A 1 118 ? -16.789 0.086 10.254 1.00 93.31 118 ALA A O 1
ATOM 920 N N . ASP A 1 119 ? -14.821 0.966 10.879 1.00 95.00 119 ASP A N 1
ATOM 921 C CA . ASP A 1 119 ? -15.421 2.204 11.405 1.00 95.00 119 ASP A CA 1
ATOM 922 C C . ASP A 1 119 ? -15.941 3.108 10.280 1.00 95.00 119 ASP A C 1
ATOM 924 O O . ASP A 1 119 ? -16.936 3.811 10.449 1.00 95.00 119 ASP A O 1
ATOM 928 N N . HIS A 1 120 ? -15.334 3.026 9.094 1.00 93.50 120 HIS A N 1
ATOM 929 C CA . HIS A 1 120 ? -15.861 3.635 7.873 1.00 93.50 120 HIS A CA 1
ATOM 930 C C . HIS A 1 120 ? -17.064 2.861 7.278 1.00 93.50 120 HIS A C 1
ATOM 932 O O . HIS A 1 120 ? -17.709 3.324 6.338 1.00 93.50 120 HIS A O 1
ATOM 938 N N . GLY A 1 121 ? -17.410 1.689 7.822 1.00 94.31 121 GLY A N 1
ATOM 939 C CA . GLY A 1 121 ? -18.521 0.858 7.350 1.00 94.31 121 GLY A CA 1
ATOM 940 C C . GLY A 1 121 ? -18.236 0.080 6.060 1.00 94.31 121 GLY A C 1
ATOM 941 O O . GLY A 1 121 ? -19.174 -0.410 5.427 1.00 94.31 121 GLY A O 1
ATOM 942 N N . THR A 1 122 ? -16.967 -0.065 5.675 1.00 95.75 122 THR A N 1
ATOM 943 C CA . THR A 1 122 ? -16.543 -0.750 4.448 1.00 95.75 122 THR A CA 1
ATOM 944 C C . THR A 1 122 ? -15.790 -2.033 4.808 1.00 95.75 122 THR A C 1
ATOM 946 O O . THR A 1 122 ? -14.834 -2.022 5.568 1.00 95.75 122 THR A O 1
ATOM 949 N N . THR A 1 123 ? -16.203 -3.176 4.259 1.00 95.62 123 THR A N 1
ATOM 950 C CA . THR A 1 123 ? -15.520 -4.473 4.433 1.00 95.62 123 THR A CA 1
ATOM 951 C C . THR A 1 123 ? -15.568 -5.265 3.129 1.00 95.62 123 THR A C 1
ATOM 953 O O . THR A 1 123 ? -16.383 -4.985 2.248 1.00 95.62 123 THR A O 1
ATOM 956 N N . GLY A 1 124 ? -14.696 -6.263 2.985 1.00 96.50 124 GLY A N 1
ATOM 957 C CA . GLY A 1 124 ? -14.669 -7.154 1.827 1.00 96.50 124 GLY A CA 1
ATOM 958 C 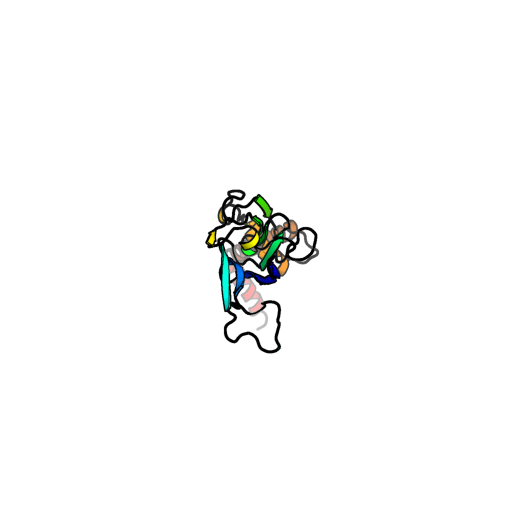C . GLY A 1 124 ? -13.446 -6.982 0.929 1.00 96.50 124 GLY A C 1
ATOM 959 O O . GLY A 1 124 ? -12.364 -6.598 1.368 1.00 96.50 124 GLY A O 1
ATOM 960 N N . ARG A 1 125 ? -13.584 -7.377 -0.340 1.00 98.25 125 ARG A N 1
ATOM 961 C CA . ARG A 1 125 ? -12.475 -7.429 -1.302 1.00 98.25 125 ARG A CA 1
ATOM 962 C C . ARG A 1 125 ? -12.794 -6.553 -2.500 1.00 98.25 125 ARG A C 1
ATOM 964 O O . ARG A 1 125 ? -13.806 -6.759 -3.164 1.00 98.25 125 ARG A O 1
ATOM 971 N N . PHE A 1 126 ? -11.888 -5.638 -2.787 1.00 98.00 126 PHE A N 1
ATOM 972 C CA . PHE A 1 126 ? -11.996 -4.637 -3.831 1.00 98.00 126 PHE A CA 1
ATOM 973 C C . PHE A 1 126 ? -10.802 -4.738 -4.782 1.00 98.00 126 PHE A C 1
ATOM 975 O O . PHE A 1 126 ? -9.835 -5.475 -4.561 1.00 98.00 126 PHE A O 1
ATOM 982 N N . THR A 1 127 ? -10.871 -4.012 -5.887 1.00 96.62 127 THR A N 1
ATOM 983 C CA . THR A 1 127 ? -9.781 -3.896 -6.855 1.00 96.62 127 THR A CA 1
ATOM 984 C C . THR A 1 127 ? -9.660 -2.437 -7.239 1.00 96.62 127 THR A C 1
ATOM 986 O O . THR A 1 127 ? -10.680 -1.770 -7.402 1.00 96.62 127 THR A O 1
ATOM 989 N N . VAL A 1 128 ? -8.424 -1.955 -7.366 1.00 95.25 128 VAL A N 1
ATOM 990 C CA . VAL A 1 128 ? -8.152 -0.583 -7.790 1.00 95.25 128 VAL A CA 1
ATOM 991 C C . VAL A 1 128 ? -8.910 -0.279 -9.084 1.00 95.25 128 VAL A C 1
ATOM 993 O O . VAL A 1 128 ? -8.851 -1.043 -10.049 1.00 95.25 128 VAL A O 1
ATOM 996 N N . SER A 1 129 ? -9.621 0.843 -9.096 1.00 93.62 129 SER A N 1
ATOM 997 C CA . SER A 1 129 ? -10.390 1.334 -10.237 1.00 93.62 129 SER A CA 1
ATOM 998 C C . SER A 1 129 ? -10.188 2.838 -10.424 1.00 93.62 129 SER A C 1
ATOM 1000 O O . SER A 1 129 ? -9.794 3.543 -9.496 1.00 93.62 129 SER A O 1
ATOM 1002 N N . GLY A 1 130 ? -10.430 3.336 -11.637 1.00 87.12 130 GLY A N 1
ATOM 1003 C CA . GLY A 1 130 ? -10.131 4.727 -11.982 1.00 87.12 130 GLY A CA 1
ATOM 1004 C C . GLY A 1 130 ? -8.625 5.013 -12.063 1.00 87.12 130 GLY A C 1
ATOM 1005 O O . GLY A 1 130 ? -7.815 4.112 -12.291 1.00 87.12 130 GLY A O 1
ATOM 1006 N N . GLY A 1 131 ? -8.260 6.284 -11.890 1.00 76.44 131 GLY A N 1
ATOM 1007 C CA . GLY A 1 131 ? -6.909 6.788 -12.162 1.00 76.44 131 GLY A CA 1
ATOM 1008 C C . GLY A 1 131 ? -6.711 7.122 -13.642 1.00 76.44 131 GLY A C 1
ATOM 1009 O O . GLY A 1 131 ? -7.537 6.775 -14.486 1.00 76.44 131 GLY A O 1
ATOM 1010 N N . ALA A 1 132 ? -5.647 7.853 -13.980 1.00 63.47 132 ALA A N 1
ATOM 1011 C CA . ALA A 1 132 ? -5.408 8.205 -15.374 1.00 63.47 132 ALA A CA 1
ATOM 1012 C C . ALA A 1 132 ? -5.147 6.925 -16.191 1.00 63.47 132 ALA A C 1
ATOM 1014 O O . ALA A 1 132 ? -4.209 6.198 -15.877 1.00 63.47 132 ALA A O 1
ATOM 1015 N N . ASP A 1 133 ? -5.938 6.700 -17.252 1.00 52.06 133 ASP A N 1
ATOM 1016 C CA . ASP A 1 133 ? -6.010 5.544 -18.177 1.00 52.06 133 ASP A CA 1
ATOM 1017 C C . ASP A 1 133 ? -4.700 5.132 -18.904 1.00 52.06 133 ASP A C 1
ATOM 1019 O O . ASP A 1 133 ? -4.702 4.705 -20.059 1.00 52.06 133 ASP A O 1
ATOM 1023 N N . GLY A 1 134 ? -3.533 5.253 -18.280 1.00 47.34 134 GLY A N 1
ATOM 1024 C CA . GLY A 1 134 ? -2.319 4.628 -18.769 1.00 47.34 134 GLY A CA 1
ATOM 1025 C C . GLY A 1 134 ? -2.150 3.283 -18.096 1.00 47.34 134 GLY A C 1
ATOM 1026 O O . GLY A 1 134 ? -1.640 3.236 -16.982 1.00 47.34 134 GLY A O 1
ATOM 1027 N N . SER A 1 135 ? -2.490 2.184 -18.775 1.00 39.94 135 SER A N 1
ATOM 1028 C CA . SER A 1 135 ? -1.915 0.896 -18.378 1.00 39.94 135 SER A CA 1
ATOM 1029 C C . SER A 1 135 ? -0.391 1.070 -18.256 1.00 39.94 135 SER A C 1
ATOM 1031 O O . SER A 1 135 ? 0.174 1.825 -19.063 1.00 39.94 135 SER A O 1
ATOM 1033 N N . PRO A 1 136 ? 0.293 0.397 -17.310 1.00 47.28 136 PRO A N 1
ATOM 1034 C CA . PRO A 1 136 ? 1.750 0.491 -17.177 1.00 47.28 136 PRO A CA 1
ATOM 1035 C C . PRO A 1 136 ? 2.450 0.300 -18.534 1.00 47.28 136 PRO A C 1
ATOM 1037 O O . PRO A 1 136 ? 3.374 1.025 -18.889 1.00 47.28 136 PRO A O 1
ATOM 1040 N N . ALA A 1 137 ? 1.885 -0.582 -19.369 1.00 42.84 137 ALA A N 1
ATOM 1041 C CA . ALA A 1 137 ? 2.335 -0.892 -20.721 1.00 42.84 137 ALA A CA 1
ATOM 1042 C C . ALA A 1 137 ? 2.289 0.279 -21.724 1.00 42.84 137 ALA A C 1
ATOM 1044 O O . ALA A 1 137 ? 3.075 0.296 -22.667 1.00 42.84 137 ALA A O 1
ATOM 1045 N N . SER A 1 138 ? 1.385 1.247 -21.555 1.00 42.69 138 SER A N 1
ATOM 1046 C CA . SER A 1 138 ? 1.200 2.356 -22.507 1.00 42.69 138 SER A CA 1
ATOM 1047 C C . SER A 1 138 ? 2.199 3.504 -22.336 1.00 42.69 138 SER A C 1
ATOM 1049 O O . SER A 1 138 ? 2.238 4.399 -23.181 1.00 42.69 138 SER A O 1
ATOM 1051 N N . ARG A 1 139 ? 3.003 3.489 -21.263 1.00 48.62 139 ARG A N 1
ATOM 1052 C CA . ARG A 1 139 ? 3.912 4.592 -20.915 1.00 48.62 139 ARG A CA 1
ATOM 1053 C C . ARG A 1 139 ? 5.380 4.197 -20.792 1.00 48.62 139 ARG A C 1
ATOM 1055 O O . ARG A 1 139 ? 6.188 5.075 -20.528 1.00 48.62 139 ARG A O 1
ATOM 1062 N N . TYR A 1 140 ? 5.742 2.936 -21.045 1.00 46.97 140 TYR A N 1
ATOM 1063 C CA . TYR A 1 140 ? 7.149 2.552 -21.180 1.00 46.97 140 TYR A CA 1
ATOM 1064 C C . TYR A 1 140 ? 7.731 3.173 -22.452 1.00 46.97 140 TYR A C 1
ATOM 1066 O O . TYR A 1 140 ? 7.655 2.602 -23.544 1.00 46.97 140 TYR A O 1
ATOM 1074 N N . HIS A 1 141 ? 8.345 4.344 -22.330 1.00 54.31 141 HIS A N 1
ATOM 1075 C CA . HIS A 1 141 ? 9.270 4.798 -23.349 1.00 54.31 141 HIS A CA 1
ATOM 1076 C C . HIS A 1 141 ? 10.580 4.019 -23.186 1.00 54.31 141 HIS A C 1
ATOM 1078 O O . HIS A 1 141 ? 10.963 3.614 -22.090 1.00 54.31 141 HIS A O 1
ATOM 1084 N N . VAL A 1 142 ? 11.324 3.832 -24.281 1.00 56.16 142 VAL A N 1
ATOM 1085 C CA . VAL A 1 142 ? 12.683 3.249 -24.233 1.00 56.16 142 VAL A CA 1
ATOM 1086 C C . VAL A 1 142 ? 13.572 3.991 -23.215 1.00 56.16 142 VAL A C 1
ATOM 1088 O O . VAL A 1 142 ? 14.472 3.395 -22.629 1.00 56.16 142 VAL A O 1
ATO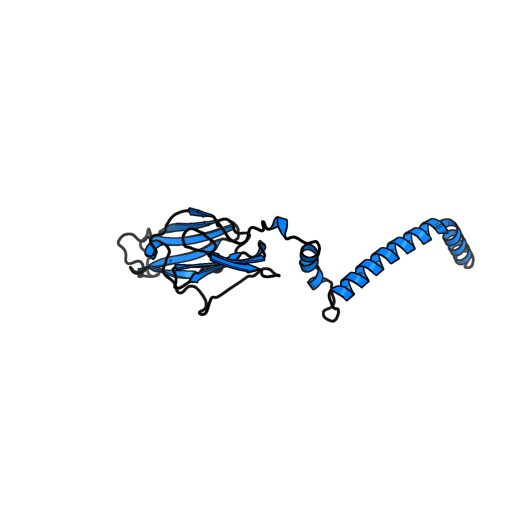M 1091 N N . ALA A 1 143 ? 13.275 5.269 -22.956 1.00 51.75 143 ALA A N 1
ATOM 1092 C CA . ALA A 1 143 ? 13.897 6.077 -21.913 1.00 51.75 143 ALA A CA 1
ATOM 1093 C C . ALA A 1 143 ? 13.718 5.494 -20.497 1.00 51.75 143 ALA A C 1
ATOM 1095 O O . ALA A 1 143 ? 14.695 5.439 -19.758 1.00 51.75 143 ALA A O 1
ATOM 1096 N N . ASP A 1 144 ? 12.535 4.990 -20.139 1.00 55.25 144 ASP A N 1
ATOM 1097 C CA . ASP A 1 144 ? 12.255 4.449 -18.801 1.00 55.25 144 ASP A CA 1
ATOM 1098 C C . ASP A 1 144 ? 12.940 3.094 -18.590 1.00 55.25 144 ASP A C 1
ATOM 1100 O O . ASP A 1 144 ? 13.503 2.831 -17.531 1.00 55.25 144 ASP A O 1
ATOM 1104 N N . ALA A 1 145 ? 13.000 2.254 -19.629 1.00 56.78 145 ALA A N 1
ATOM 1105 C CA . ALA A 1 145 ? 13.735 0.987 -19.580 1.00 56.78 145 ALA A CA 1
ATOM 1106 C C . ALA A 1 145 ? 15.247 1.192 -19.350 1.00 56.78 145 ALA A C 1
ATOM 1108 O O . ALA A 1 145 ? 15.901 0.375 -18.702 1.00 56.78 145 ALA A O 1
ATOM 1109 N N . ILE A 1 146 ? 15.807 2.297 -19.856 1.00 52.88 146 ILE A N 1
ATOM 1110 C CA . ILE A 1 146 ? 17.231 2.635 -19.717 1.00 52.88 146 ILE A CA 1
ATOM 1111 C C . ILE A 1 146 ? 17.498 3.430 -18.426 1.00 52.88 146 ILE A C 1
ATOM 1113 O O . ILE A 1 146 ? 18.569 3.269 -17.836 1.00 52.88 146 ILE A O 1
ATOM 1117 N N . ALA A 1 147 ? 16.523 4.198 -17.926 1.00 57.91 147 ALA A N 1
ATOM 1118 C CA . ALA A 1 147 ? 16.619 4.956 -16.674 1.00 57.91 147 ALA A CA 1
ATOM 1119 C C . ALA A 1 147 ? 16.882 4.073 -15.438 1.00 57.91 147 ALA A C 1
ATOM 1121 O O . ALA A 1 147 ? 17.445 4.546 -14.455 1.00 57.91 147 ALA A O 1
ATOM 1122 N N . HIS A 1 148 ? 16.543 2.781 -15.492 1.00 55.19 148 HIS A N 1
ATOM 1123 C CA . HIS A 1 148 ? 16.809 1.815 -14.417 1.00 55.19 148 HIS A CA 1
ATOM 1124 C C . HIS A 1 148 ? 18.246 1.265 -14.417 1.00 55.19 148 HIS A C 1
ATOM 1126 O O . HIS A 1 148 ? 18.735 0.813 -13.382 1.00 55.19 148 HIS A O 1
ATOM 1132 N N . VAL A 1 149 ? 18.938 1.308 -15.561 1.00 59.06 149 VAL A N 1
ATOM 1133 C CA . VAL A 1 149 ? 20.324 0.828 -15.718 1.00 59.06 149 VAL A CA 1
ATOM 1134 C C . VAL A 1 149 ? 21.316 1.985 -15.612 1.00 59.06 149 VAL A C 1
ATOM 1136 O O . VAL A 1 149 ? 22.395 1.830 -15.042 1.00 59.06 149 VAL A O 1
ATOM 1139 N N . GLU A 1 150 ? 20.940 3.158 -16.125 1.00 56.44 150 GLU A N 1
ATOM 1140 C CA . GLU A 1 150 ? 21.769 4.363 -16.177 1.00 56.44 150 GLU A CA 1
ATOM 1141 C C . GLU A 1 150 ? 22.452 4.712 -14.837 1.00 56.44 150 GLU A C 1
ATOM 1143 O O . GLU A 1 150 ? 23.659 4.950 -14.869 1.00 56.44 150 GLU A O 1
ATOM 1148 N N . PRO A 1 151 ? 21.793 4.675 -13.658 1.00 61.12 151 PRO A N 1
ATOM 1149 C CA . PRO A 1 151 ? 22.431 5.039 -12.389 1.00 61.12 151 PRO A CA 1
ATOM 1150 C C . PRO A 1 151 ? 23.606 4.134 -11.995 1.00 61.12 151 PRO A C 1
ATOM 1152 O O . PRO A 1 151 ? 24.484 4.563 -11.253 1.00 61.12 151 PRO A O 1
ATOM 1155 N N . TRP A 1 152 ? 23.642 2.896 -12.493 1.00 59.41 152 TRP A N 1
ATOM 1156 C CA . TRP A 1 152 ? 24.635 1.891 -12.104 1.00 59.41 152 TRP A CA 1
ATOM 1157 C C . TRP A 1 152 ? 25.915 1.925 -12.942 1.00 59.41 152 TRP A C 1
ATOM 1159 O O . TRP A 1 152 ? 26.948 1.420 -12.510 1.00 59.41 152 TRP A O 1
ATOM 1169 N N . ILE A 1 153 ? 25.860 2.506 -14.141 1.00 74.38 153 ILE A N 1
ATOM 1170 C CA . ILE A 1 153 ? 26.989 2.541 -15.086 1.00 74.38 153 ILE A CA 1
ATOM 1171 C C . ILE A 1 153 ? 27.366 3.957 -15.519 1.00 74.38 153 ILE A C 1
ATOM 1173 O O . ILE A 1 153 ? 28.458 4.161 -16.053 1.00 74.38 153 ILE A O 1
ATOM 1177 N N . ARG A 1 154 ? 26.495 4.947 -15.287 1.00 82.38 154 ARG A N 1
ATOM 1178 C CA . ARG A 1 154 ? 26.789 6.346 -15.581 1.00 82.38 154 ARG A CA 1
ATOM 1179 C C . ARG A 1 154 ? 27.618 6.956 -14.450 1.00 82.38 154 ARG A C 1
ATOM 1181 O O . ARG A 1 154 ? 27.172 6.987 -13.304 1.00 82.38 154 ARG A O 1
ATOM 1188 N N . PRO A 1 155 ? 28.788 7.538 -14.754 1.00 80.88 155 PRO A N 1
ATOM 1189 C CA . PRO A 1 155 ? 29.511 8.338 -13.779 1.00 80.88 155 PRO A CA 1
ATOM 1190 C C . PRO A 1 155 ? 28.680 9.548 -13.334 1.00 80.88 155 PRO A C 1
ATOM 1192 O O . PRO A 1 155 ? 28.134 10.272 -14.166 1.00 80.88 155 PRO A O 1
ATOM 1195 N N . VAL A 1 156 ? 28.640 9.814 -12.028 1.00 73.75 156 VAL A N 1
ATOM 1196 C CA . VAL A 1 156 ? 27.806 10.873 -11.419 1.00 73.75 156 VAL A CA 1
ATOM 1197 C C . VAL A 1 156 ? 28.051 12.283 -11.972 1.00 73.75 156 VAL A C 1
ATOM 1199 O O . VAL A 1 156 ? 27.164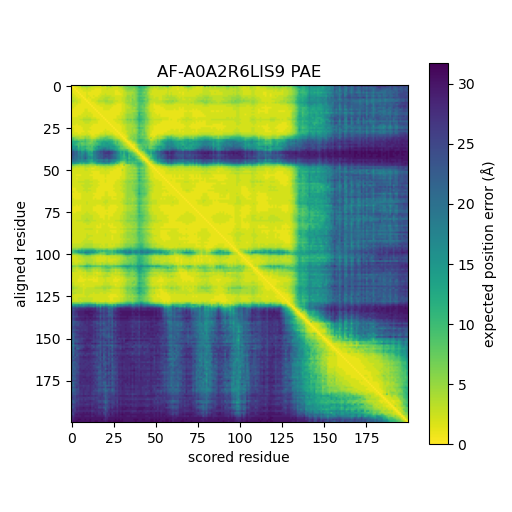 13.127 -11.923 1.00 73.75 156 VAL A O 1
ATOM 1202 N N . TRP A 1 157 ? 29.234 12.539 -12.535 1.00 80.62 157 TRP A N 1
ATOM 1203 C CA . TRP A 1 157 ? 29.618 13.824 -13.129 1.00 80.62 157 TRP A CA 1
ATOM 1204 C C . TRP A 1 157 ? 29.135 14.011 -14.578 1.00 80.62 157 TRP A C 1
ATOM 1206 O O . TRP A 1 157 ? 29.292 15.092 -15.142 1.00 80.62 157 TRP A O 1
ATOM 1216 N N . MET A 1 158 ? 28.572 12.975 -15.205 1.00 84.62 158 MET A N 1
ATOM 1217 C CA . MET A 1 158 ? 28.150 12.992 -16.604 1.00 84.62 158 MET A CA 1
ATOM 1218 C C . MET A 1 158 ? 26.627 13.095 -16.702 1.00 84.62 158 MET A C 1
ATOM 1220 O O . MET A 1 158 ? 25.921 12.286 -16.111 1.00 84.62 158 MET A O 1
ATOM 1224 N N . GLY A 1 159 ? 26.105 14.062 -17.463 1.00 78.88 159 GLY A N 1
ATOM 1225 C CA . GLY A 1 159 ? 24.663 14.172 -17.723 1.00 78.88 159 GLY A CA 1
ATOM 1226 C C . GLY A 1 159 ? 24.130 13.031 -18.603 1.00 78.88 159 GLY A C 1
ATOM 1227 O O . GLY A 1 159 ? 24.868 12.490 -19.428 1.00 78.88 159 GLY A O 1
ATOM 1228 N N . SER A 1 160 ? 22.843 12.693 -18.472 1.00 74.06 160 SER A N 1
ATOM 1229 C CA . SER A 1 160 ? 22.194 11.561 -19.164 1.00 74.06 160 SER A CA 1
ATOM 1230 C C . SER A 1 160 ? 22.378 11.592 -20.685 1.00 74.06 160 SER A C 1
ATOM 1232 O O . SER A 1 160 ? 22.769 10.599 -21.295 1.00 74.06 160 SER A O 1
ATOM 1234 N N . TRP A 1 161 ? 22.215 12.766 -21.305 1.00 79.06 161 TRP A N 1
ATOM 1235 C CA . TRP A 1 161 ? 22.408 12.942 -22.749 1.00 79.06 161 TRP A CA 1
ATOM 1236 C C . TRP A 1 161 ? 23.862 12.775 -23.202 1.00 79.06 161 TRP A C 1
ATOM 1238 O O . TRP A 1 161 ? 24.113 12.256 -24.292 1.00 79.06 161 TRP A O 1
ATOM 1248 N N . ALA A 1 162 ? 24.829 13.172 -22.370 1.00 82.50 162 ALA A N 1
ATOM 1249 C CA . ALA A 1 162 ? 26.246 12.975 -22.664 1.00 82.50 162 ALA A CA 1
ATOM 1250 C C . ALA A 1 162 ? 26.623 11.488 -22.586 1.00 82.50 162 ALA A C 1
ATOM 1252 O O . ALA A 1 162 ? 27.326 10.986 -23.463 1.00 82.50 162 ALA A O 1
ATOM 1253 N N . PHE A 1 163 ? 26.092 10.772 -21.590 1.00 84.69 163 PHE A N 1
ATOM 1254 C CA . PHE A 1 163 ? 26.297 9.334 -21.441 1.00 84.69 163 PHE A CA 1
ATOM 1255 C C . PHE A 1 163 ? 25.678 8.539 -22.598 1.00 84.69 163 PHE A C 1
ATOM 1257 O O . PHE A 1 163 ? 26.355 7.710 -23.206 1.00 84.69 163 PHE A O 1
ATOM 1264 N N . LEU A 1 164 ? 24.431 8.848 -22.969 1.00 84.06 164 LEU A N 1
ATOM 1265 C CA . LEU A 1 164 ? 23.764 8.218 -24.110 1.00 84.06 164 LEU A CA 1
ATOM 1266 C C . LEU A 1 164 ? 24.540 8.444 -25.416 1.00 84.06 164 LEU A C 1
ATOM 1268 O O . LEU A 1 164 ? 24.773 7.503 -26.174 1.00 84.06 164 LEU A O 1
ATOM 1272 N N . SER A 1 165 ? 24.995 9.676 -25.657 1.00 87.31 165 SER A N 1
ATOM 1273 C CA . SER A 1 165 ? 25.776 10.017 -26.853 1.00 87.31 165 SER A CA 1
ATOM 1274 C C . SER A 1 165 ? 27.103 9.254 -26.912 1.00 87.31 165 SER A C 1
ATOM 1276 O O . SER A 1 165 ? 27.483 8.760 -27.974 1.00 87.31 165 SER A O 1
ATOM 1278 N N . LEU A 1 166 ? 27.792 9.108 -25.773 1.00 90.75 166 LEU A N 1
ATOM 1279 C CA . LEU A 1 166 ? 29.021 8.320 -25.667 1.00 90.75 166 LEU A CA 1
ATOM 1280 C C . LEU A 1 166 ? 28.767 6.839 -25.976 1.00 90.75 166 LEU A C 1
ATOM 1282 O O . LEU A 1 166 ? 29.511 6.245 -26.756 1.00 90.75 166 LEU A O 1
ATOM 1286 N N . ALA A 1 167 ? 27.714 6.249 -25.404 1.00 87.81 167 ALA A N 1
ATOM 1287 C CA . ALA A 1 167 ? 27.367 4.845 -25.617 1.00 87.81 167 ALA A CA 1
ATOM 1288 C C . ALA A 1 167 ? 27.044 4.553 -27.092 1.00 87.81 167 ALA A C 1
ATOM 1290 O O . ALA A 1 167 ? 27.576 3.602 -27.670 1.00 87.81 167 ALA A O 1
ATOM 12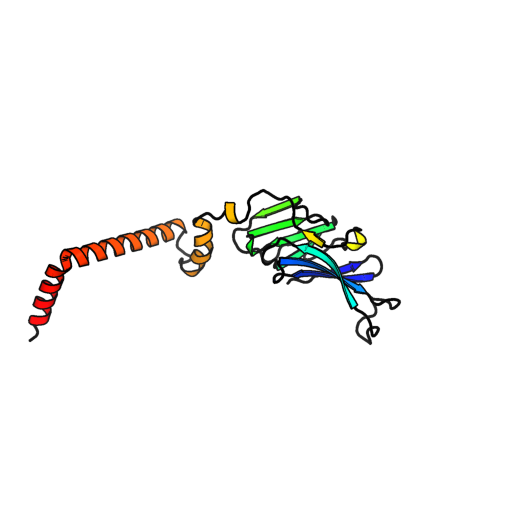91 N N . VAL A 1 168 ? 26.240 5.411 -27.729 1.00 92.88 168 VAL A N 1
ATOM 1292 C CA . VAL A 1 168 ? 25.931 5.313 -29.165 1.00 92.88 168 VAL A CA 1
ATOM 1293 C C . VAL A 1 168 ? 27.200 5.476 -30.004 1.00 92.88 168 VAL A C 1
ATOM 1295 O O . VAL A 1 168 ? 27.436 4.686 -30.918 1.00 92.88 168 VAL A O 1
ATOM 1298 N N . GLY A 1 169 ? 28.055 6.448 -29.673 1.00 94.69 169 GLY A N 1
ATOM 1299 C CA . GLY A 1 169 ? 29.327 6.669 -30.360 1.00 94.69 169 GLY A CA 1
ATOM 1300 C C . GLY A 1 169 ? 30.269 5.464 -30.281 1.00 94.69 169 GLY A C 1
ATOM 1301 O O . GLY A 1 169 ? 30.835 5.062 -31.297 1.00 94.69 169 GLY A O 1
ATOM 1302 N N . LEU A 1 170 ? 30.391 4.840 -29.105 1.00 94.62 170 LEU A N 1
ATOM 1303 C CA . LEU A 1 170 ? 31.176 3.617 -28.917 1.00 94.62 170 LEU A CA 1
ATOM 1304 C C . LEU A 1 170 ? 30.604 2.452 -29.728 1.00 94.62 170 LEU A C 1
ATOM 1306 O O . LEU A 1 170 ? 31.362 1.743 -30.385 1.00 94.62 170 LEU A O 1
ATOM 1310 N N . PHE A 1 171 ? 29.281 2.274 -29.737 1.00 94.94 171 PHE A N 1
ATOM 1311 C CA . PHE A 1 171 ? 28.628 1.214 -30.506 1.00 94.94 171 PHE A CA 1
ATOM 1312 C C . PHE A 1 171 ? 28.863 1.368 -32.015 1.00 94.94 171 PHE A C 1
ATOM 1314 O O . PHE A 1 171 ? 29.291 0.422 -32.681 1.00 94.94 171 PHE A O 1
ATOM 1321 N N . VAL A 1 172 ? 28.667 2.579 -32.546 1.00 95.94 172 VAL A N 1
ATOM 1322 C CA . VAL A 1 172 ? 28.944 2.897 -33.954 1.00 95.94 172 VAL A CA 1
ATOM 1323 C C . VAL A 1 172 ? 30.430 2.714 -34.272 1.00 95.94 172 VAL A C 1
ATOM 1325 O O . VAL A 1 172 ? 30.767 2.096 -35.281 1.00 95.94 172 VAL A O 1
ATOM 1328 N N . GLY A 1 173 ? 31.326 3.185 -33.400 1.00 95.56 173 GLY A N 1
ATOM 1329 C CA . GLY A 1 173 ? 32.773 3.048 -33.569 1.00 95.56 173 GLY A CA 1
ATOM 1330 C C . GLY A 1 173 ? 33.247 1.592 -33.571 1.00 95.56 173 GLY A C 1
ATOM 1331 O O . GLY A 1 173 ? 34.060 1.211 -34.417 1.00 95.56 173 GLY A O 1
ATOM 1332 N N . MET A 1 174 ? 32.711 0.747 -32.686 1.00 95.19 174 MET A N 1
ATOM 1333 C CA . MET A 1 174 ? 32.990 -0.695 -32.674 1.00 95.19 174 MET A CA 1
ATOM 1334 C C . MET A 1 174 ? 32.481 -1.375 -33.945 1.00 95.19 174 MET A C 1
ATOM 1336 O O . MET A 1 174 ? 33.206 -2.173 -34.545 1.00 95.19 174 MET A O 1
ATOM 1340 N N . GLY A 1 175 ? 31.266 -1.036 -34.387 1.00 94.94 175 GLY A N 1
ATOM 1341 C CA . GLY A 1 175 ? 30.703 -1.535 -35.641 1.00 94.94 175 GLY A CA 1
ATOM 1342 C C . GLY A 1 175 ? 31.578 -1.166 -36.838 1.00 94.94 175 GLY A C 1
ATOM 1343 O O . GLY A 1 175 ? 31.971 -2.038 -37.612 1.00 94.94 175 GLY A O 1
ATOM 1344 N N . TRP A 1 176 ? 31.972 0.105 -36.935 1.00 95.75 176 TRP A N 1
ATOM 1345 C CA . TRP A 1 176 ? 32.874 0.593 -37.977 1.00 95.75 176 TRP A CA 1
ATOM 1346 C C . TRP A 1 176 ? 34.223 -0.131 -37.961 1.00 95.75 176 TRP A C 1
ATOM 1348 O O . TRP A 1 176 ? 34.663 -0.650 -38.986 1.00 95.75 176 TRP A O 1
ATOM 1358 N N . THR A 1 177 ? 34.855 -0.234 -36.789 1.00 93.56 177 THR A N 1
ATOM 1359 C CA . THR A 1 177 ? 36.151 -0.912 -36.625 1.00 93.56 177 THR A CA 1
ATOM 1360 C C . THR A 1 177 ? 36.061 -2.377 -37.044 1.00 93.56 177 THR A C 1
ATOM 1362 O O . THR A 1 177 ? 36.938 -2.878 -37.744 1.00 93.56 177 THR A O 1
ATOM 1365 N N . THR A 1 178 ? 34.976 -3.063 -36.678 1.00 92.38 178 THR A N 1
ATOM 1366 C CA . THR A 1 178 ? 34.734 -4.459 -37.070 1.00 92.38 178 THR A CA 1
ATOM 1367 C C . THR A 1 178 ? 34.629 -4.591 -38.587 1.00 92.38 178 THR A C 1
ATOM 1369 O O . THR A 1 178 ? 35.287 -5.449 -39.177 1.00 92.38 178 THR A O 1
ATOM 1372 N N . VAL A 1 179 ? 33.862 -3.710 -39.238 1.00 93.38 179 VAL A N 1
ATOM 1373 C CA . VAL A 1 179 ? 33.744 -3.676 -40.703 1.00 93.38 179 VAL A CA 1
ATOM 1374 C C . VAL A 1 179 ? 35.101 -3.424 -41.358 1.00 93.38 179 VAL A C 1
ATOM 1376 O O . VAL A 1 179 ? 35.465 -4.148 -42.283 1.00 93.38 179 VAL A O 1
ATOM 1379 N N . GLU A 1 180 ? 35.886 -2.458 -40.876 1.00 92.50 180 GLU A N 1
ATOM 1380 C CA . GLU A 1 180 ? 37.217 -2.182 -41.423 1.00 92.50 180 GLU A CA 1
ATOM 1381 C C . GLU A 1 180 ? 38.185 -3.355 -41.250 1.00 92.50 180 GLU A C 1
ATOM 1383 O O . GLU A 1 180 ? 38.904 -3.694 -42.194 1.00 92.50 180 GLU A O 1
ATOM 1388 N N . VAL A 1 181 ? 38.194 -3.999 -40.080 1.00 91.25 181 VAL A N 1
ATOM 1389 C CA . VAL A 1 181 ? 39.034 -5.173 -39.807 1.00 91.25 181 VAL A CA 1
ATOM 1390 C C . VAL A 1 181 ? 38.667 -6.322 -40.739 1.00 91.25 181 VAL A C 1
ATOM 1392 O O . VAL A 1 181 ? 39.558 -6.940 -41.319 1.00 91.25 181 VAL A O 1
ATOM 1395 N N . VAL A 1 182 ? 37.374 -6.581 -40.947 1.00 89.75 182 VAL A N 1
ATOM 1396 C CA . VAL A 1 182 ? 36.902 -7.625 -41.868 1.00 89.75 182 VAL A CA 1
ATOM 1397 C C . VAL A 1 182 ? 37.248 -7.275 -43.315 1.00 89.75 182 VAL A C 1
ATOM 1399 O O . VAL A 1 182 ? 37.810 -8.107 -44.029 1.00 89.75 182 VAL A O 1
ATOM 1402 N N . ALA A 1 183 ? 36.975 -6.042 -43.744 1.00 87.62 183 ALA A N 1
ATOM 1403 C CA . ALA A 1 183 ? 37.228 -5.584 -45.108 1.00 87.62 183 ALA A CA 1
ATOM 1404 C C . ALA A 1 183 ? 38.725 -5.541 -45.449 1.00 87.62 183 ALA A C 1
ATOM 1406 O O . ALA A 1 183 ? 39.111 -5.732 -46.602 1.00 87.62 183 ALA A O 1
ATOM 1407 N N . ARG A 1 184 ? 39.590 -5.294 -44.458 1.00 87.75 184 ARG A N 1
ATOM 1408 C CA . ARG A 1 184 ? 41.048 -5.196 -44.632 1.00 87.75 184 ARG A CA 1
ATOM 1409 C C . ARG A 1 184 ? 41.808 -6.390 -44.056 1.00 87.75 184 ARG A C 1
ATOM 1411 O O . ARG A 1 184 ? 43.036 -6.317 -43.961 1.00 87.75 184 ARG A O 1
ATOM 1418 N N . ARG A 1 185 ? 41.120 -7.488 -43.724 1.00 86.12 185 ARG A N 1
ATOM 1419 C CA . ARG A 1 185 ? 41.690 -8.660 -43.034 1.00 86.12 185 ARG A CA 1
ATOM 1420 C C . ARG A 1 185 ? 42.964 -9.192 -43.688 1.00 86.12 185 ARG A C 1
ATOM 1422 O O . ARG A 1 185 ? 43.931 -9.478 -42.990 1.00 86.12 185 ARG A O 1
ATOM 1429 N N . ASP A 1 186 ? 43.013 -9.222 -45.020 1.00 82.25 186 ASP A N 1
ATOM 1430 C CA . ASP A 1 186 ? 44.153 -9.768 -45.763 1.00 82.25 186 ASP A CA 1
ATOM 1431 C C . ASP A 1 186 ? 45.382 -8.849 -45.686 1.00 82.25 186 ASP A C 1
ATOM 1433 O O . ASP A 1 186 ? 46.509 -9.323 -45.525 1.00 82.25 186 ASP A O 1
ATOM 1437 N N . ARG A 1 187 ? 45.176 -7.523 -45.712 1.00 77.94 187 ARG A N 1
ATOM 1438 C CA . ARG A 1 187 ? 46.257 -6.536 -45.534 1.00 77.94 187 ARG A CA 1
ATOM 1439 C C . ARG A 1 187 ? 46.757 -6.500 -44.095 1.00 77.94 187 ARG A C 1
ATOM 1441 O O . ARG A 1 187 ? 47.961 -6.401 -43.878 1.00 77.94 187 ARG A O 1
ATOM 1448 N N . ILE A 1 188 ? 45.851 -6.599 -43.123 1.00 78.25 188 ILE A N 1
ATOM 1449 C CA . ILE A 1 188 ? 46.198 -6.647 -41.697 1.00 78.25 188 ILE A CA 1
ATOM 1450 C C . ILE A 1 188 ? 47.000 -7.923 -41.404 1.00 78.25 188 ILE A C 1
ATOM 1452 O O . ILE A 1 188 ? 48.082 -7.849 -40.826 1.00 78.25 188 ILE A O 1
ATOM 1456 N N . ALA A 1 189 ? 46.549 -9.081 -41.894 1.00 76.88 189 ALA A N 1
ATOM 1457 C CA . ALA A 1 189 ? 47.261 -10.349 -41.747 1.00 76.88 189 ALA A CA 1
ATOM 1458 C C . ALA A 1 189 ? 48.629 -10.352 -42.453 1.00 76.88 189 ALA A C 1
ATOM 1460 O O . ALA A 1 189 ? 49.581 -10.962 -41.965 1.00 76.88 189 ALA A O 1
ATOM 1461 N N . ALA A 1 190 ? 48.759 -9.685 -43.604 1.00 78.00 190 ALA A N 1
ATOM 1462 C CA . ALA A 1 190 ? 50.049 -9.504 -44.272 1.00 78.00 190 ALA A CA 1
ATOM 1463 C C . ALA A 1 190 ? 51.003 -8.604 -43.461 1.00 78.00 190 ALA A C 1
ATOM 1465 O O . ALA A 1 190 ? 52.175 -8.943 -43.308 1.00 78.00 190 ALA A O 1
ATOM 1466 N N . GLY A 1 191 ? 50.502 -7.503 -42.889 1.00 78.00 191 GLY A N 1
ATOM 1467 C CA . GLY A 1 191 ? 51.289 -6.590 -42.052 1.00 78.00 191 GLY A CA 1
ATOM 1468 C C . GLY A 1 191 ? 51.721 -7.183 -40.706 1.00 78.00 191 GLY A C 1
ATOM 1469 O O . GLY A 1 191 ? 52.806 -6.881 -40.217 1.00 78.00 191 GLY A O 1
ATOM 1470 N N . ILE A 1 192 ? 50.906 -8.057 -40.111 1.00 78.81 192 ILE A N 1
ATOM 1471 C CA . ILE A 1 192 ? 51.267 -8.782 -38.883 1.00 78.81 192 ILE A CA 1
ATOM 1472 C C . ILE A 1 192 ? 52.346 -9.831 -39.178 1.00 78.81 192 ILE A C 1
ATOM 1474 O O . ILE A 1 192 ? 53.339 -9.909 -38.456 1.00 78.81 192 ILE A O 1
ATOM 1478 N N . ARG A 1 193 ? 52.210 -10.587 -40.278 1.00 74.94 193 ARG A N 1
ATOM 1479 C CA . ARG A 1 193 ? 53.218 -11.577 -40.699 1.00 74.94 193 ARG A CA 1
ATOM 1480 C C . ARG A 1 193 ? 54.570 -10.947 -41.030 1.00 74.94 193 ARG A C 1
ATOM 1482 O O . ARG A 1 193 ? 55.591 -11.526 -40.686 1.00 74.94 193 ARG A O 1
ATOM 1489 N N . SER A 1 194 ? 54.596 -9.761 -41.641 1.00 75.62 194 SER A N 1
ATOM 1490 C CA . SER A 1 194 ? 55.855 -9.070 -41.953 1.00 75.62 194 SER A CA 1
ATOM 1491 C C . SER A 1 194 ? 56.563 -8.490 -40.725 1.00 75.62 194 SER A C 1
ATOM 1493 O O . SER A 1 194 ? 57.777 -8.309 -40.764 1.00 75.62 194 SER A O 1
ATOM 1495 N N . ARG A 1 195 ? 55.832 -8.214 -39.636 1.00 72.31 195 ARG A N 1
ATOM 1496 C CA . ARG A 1 195 ? 56.416 -7.795 -38.353 1.00 72.31 195 ARG A CA 1
ATOM 1497 C C . ARG A 1 195 ? 56.883 -8.979 -37.510 1.00 72.31 195 ARG A C 1
ATOM 1499 O O . ARG A 1 195 ? 57.978 -8.918 -36.979 1.00 72.31 195 ARG A O 1
ATOM 1506 N N . LEU A 1 196 ? 56.101 -10.059 -37.440 1.00 70.44 196 LEU A N 1
ATOM 1507 C CA . LEU A 1 196 ? 56.472 -11.268 -36.691 1.00 70.44 196 LEU A CA 1
ATOM 1508 C C . LEU A 1 196 ? 57.573 -12.091 -37.380 1.00 70.44 196 LEU A C 1
ATOM 1510 O O . LEU A 1 196 ? 58.361 -12.737 -36.706 1.00 70.44 196 LEU A O 1
ATOM 1514 N N . GLY A 1 197 ? 57.667 -12.048 -38.711 1.00 61.34 197 GLY A N 1
ATOM 1515 C CA . GLY A 1 197 ? 58.739 -12.704 -39.471 1.00 61.34 197 GLY A CA 1
ATOM 1516 C C . GLY A 1 197 ? 60.071 -11.947 -39.485 1.00 61.34 197 GLY A C 1
ATOM 1517 O O . GLY A 1 197 ? 60.957 -12.317 -40.246 1.00 61.34 197 GLY A O 1
ATOM 1518 N N . ARG A 1 198 ? 60.200 -10.862 -38.712 1.00 58.19 198 ARG A N 1
ATOM 1519 C CA . ARG A 1 198 ? 61.402 -10.019 -38.651 1.00 58.19 198 ARG A CA 1
ATOM 1520 C C . ARG A 1 198 ? 62.237 -10.243 -37.377 1.00 58.19 198 ARG A C 1
ATOM 1522 O O . ARG A 1 198 ? 63.326 -9.687 -37.291 1.00 58.19 198 ARG A O 1
ATOM 1529 N N . ASP A 1 199 ? 61.750 -11.087 -36.464 1.00 55.47 199 ASP A N 1
ATOM 1530 C CA . ASP A 1 199 ? 62.407 -11.467 -35.201 1.00 55.47 199 ASP A CA 1
ATOM 1531 C C . ASP A 1 199 ? 62.856 -12.952 -35.182 1.00 55.47 199 ASP A C 1
ATOM 1533 O O . ASP A 1 199 ? 62.991 -13.547 -34.112 1.00 55.47 199 ASP A O 1
ATOM 1537 N N . GLY A 1 200 ? 63.067 -13.567 -36.355 1.00 46.12 200 GLY A N 1
ATOM 1538 C CA . GLY A 1 200 ? 63.567 -14.942 -36.517 1.00 46.12 200 GLY A CA 1
ATOM 1539 C C . GLY A 1 200 ? 64.864 -15.006 -37.308 1.00 46.12 200 GLY A C 1
ATOM 1540 O O . GLY A 1 200 ? 64.959 -14.268 -38.315 1.00 46.12 200 GLY A O 1
#

Solvent-accessible surface area (backbone atoms only — not comparable to full-atom values): 11169 Å² total; per-residue (Å²): 66,58,70,38,83,48,63,40,97,92,45,41,43,29,40,33,29,7,38,29,97,71,19,24,39,38,32,31,38,48,47,39,81,92,48,69,64,74,63,68,84,86,68,60,67,96,71,57,44,77,42,81,46,32,34,36,32,78,51,36,47,20,31,20,44,26,34,34,72,88,46,28,37,35,33,15,22,14,76,65,28,22,39,37,32,22,43,83,72,19,40,41,80,44,77,45,80,34,99,62,61,36,54,70,74,69,84,84,57,83,64,59,71,34,58,46,54,69,80,70,72,45,73,48,82,38,46,60,37,81,58,82,92,61,56,75,82,77,67,70,46,76,64,58,70,44,60,74,51,43,77,81,74,51,57,92,91,55,55,70,69,59,51,52,52,50,54,53,50,51,52,52,50,52,52,52,51,51,50,50,50,64,75,38,40,70,60,53,53,50,56,51,49,61,57,64,66,67,81,115

Secondary structure (DSSP, 8-state):
---EEEE-TT--EEEEEEEGGGTEEEEEEEE-TTS-TT--SSS--TT-EEEEEEEEE--SS--EEEE-TTS-EEEEEGGGTEEEEE-TT-EEEEEEE-SS------SSSSS--S--TTTTT--EEEE-EES-S--GGGS--HHHHHHTTHHHHS-TTS-HHHHHHHHHHHHHHHHHHHHHHHHTHHHHHHHHHHHHTT--

Radius of gyration: 28.56 Å; Cα contacts (8 Å, |Δi|>4): 359; chains: 1; bounding box: 82×34×76 Å

pLDDT: mean 84.14, std 15.88, range [39.94, 98.62]

Sequence (200 aa):
HNPDYLEREDGTPVLLVADSENDRVVEYERDCGNADPRLGAGTPPADCEWTLVWSVGGFNWPRDADRLPNGNTLVTDTLNHRVVELTPEGEVVWEFYAAWGPYDAERGTPGSNGPTMADHGTTGRFTVSGGADGSPASRYHVADAIAHVEPWIRPVWMGSWAFLSLAVGLFVGMGWTTVEVVARRDRIAAGIRSRLGRDG

Nearest PDB structures (foldseek):
  6fpt-assembly2_B  TM=6.391E-01  e=1.182E-03  Danio rerio
  8j72-assembly1_A  TM=5.750E-01  e=1.050E-03  Mus musculus
  7qrx-assembly2_B  TM=6.168E-01  e=2.016E-03  Homo sapiens
  8dk0-assembly1_A  TM=6.122E-01  e=9.524E-02  Rhodopseudomonas palustris CGA009
  7riz-assembly1_A  TM=5.302E-01  e=1.829E-01  Rhodopseudomonas palustris CGA009